Protein AF-A0A9E2DQB7-F1 (afdb_monomer)

Nearest PDB structures (foldseek):
  5zni-assembly1_A  TM=4.804E-01  e=1.504E-02  Plasmodium falciparum
  4l5y-assembly1_C  TM=4.603E-01  e=1.106E-01  Schistosoma mansoni
  6e9q-assembly4_G  TM=3.956E-01  e=3.409E+00  Bos taurus
  4v6i-assembly1_AP  TM=2.508E-01  e=7.666E+00  Saccharomyces cerevisiae

Secondary structure (DSSP, 8-state):
--HHHHHHHHHHHHH--S-EEEEEE--TT-EETTSS-B-SEEEE---SSTT----HHHHHHHHHHHHHHHHHTTTSTT-EEE------TTSHHHHHHHTT--EEEEEE---TT-TT-HHHHHHHHHHHHHHHHHHHHTGGGGS-GGGGGGSPBEE--EEEEEEEEEEEEETTEEEEEEEEEEEEEEEETTTTEEEEEEEEEEEE--TT-EEEEEEE-TT---EEE-STTHHHHHHTT--

pLDDT: mean 95.38, std 4.25, range [58.59, 98.88]

Sequence (239 aa):
SQNESAFLRDLYGKINPHYCFNLHDQRSIYSVADTNKPSILSFLSPAADTNKSETNSRITSMKVISSINKELNSLIKGHISRYKDDYNPNCVGDTFQSLNTPTLLFESGHFDNDYNRENTRKYMCFALITAITSITTNEYKKIDYSDYYKIPENTTYLSDIFLRNVLIKNGIKEYRTNISIMYNEVLDKSANKIILEPFIDKKGLLRNMFGHFEIDFNNNNKMFKNDDNLLNNLLKHID

Foldseek 3Di:
DPPVVVVVVVVCVVVVDLEAEAEEADEQLKFFALDQAAQQKEKELAALDQVSDCAPLSLLLLLLVLQLCVVCCVVRPRNYAYEDRHDDCPDPNNVCVNVVRNYMYMYGYDDQPPPVSPVSVVSVVSSVVSSVCCVVVVVSVVGDSVSSVVGTHMDRQEAQEKEFQAWEDEPPDTGTKIWGKHWDFDQPPVVRDTDTDIDTPDIGNSPSHDYSHYDYCPVPPDYAYPDPCRVVVVVVVSD

Structure (mmCIF, N/CA/C/O backbone):
data_AF-A0A9E2DQB7-F1
#
_entry.id   AF-A0A9E2DQB7-F1
#
loop_
_atom_site.group_PDB
_atom_site.id
_atom_site.type_symbol
_atom_site.label_atom_id
_atom_site.label_alt_id
_atom_site.label_comp_id
_atom_site.label_asym_id
_atom_site.label_entity_id
_atom_site.label_seq_id
_atom_site.pdbx_PDB_ins_code
_atom_site.Cartn_x
_atom_site.Cartn_y
_atom_site.Cartn_z
_atom_site.occupancy
_atom_site.B_iso_or_equiv
_atom_site.auth_seq_id
_atom_site.auth_comp_id
_atom_site.auth_asym_id
_atom_site.auth_atom_id
_atom_site.pdbx_PDB_model_num
ATOM 1 N N . SER A 1 1 ? -15.258 23.682 0.210 1.00 63.84 1 SER A N 1
ATOM 2 C CA . SER A 1 1 ? -15.091 22.215 0.180 1.00 63.84 1 SER A CA 1
ATOM 3 C C . SER A 1 1 ? -15.783 21.675 -1.059 1.00 63.84 1 SER A C 1
ATOM 5 O O . SER A 1 1 ? -16.673 22.346 -1.569 1.00 63.84 1 SER A O 1
ATOM 7 N N . GLN A 1 2 ? -15.369 20.512 -1.565 1.00 85.38 2 GLN A N 1
ATOM 8 C CA . GLN A 1 2 ? -16.109 19.795 -2.612 1.00 85.38 2 GLN A CA 1
ATOM 9 C C . GLN A 1 2 ? -17.477 19.337 -2.065 1.00 85.38 2 GLN A C 1
ATOM 11 O O . GLN A 1 2 ? -17.629 19.180 -0.846 1.00 85.38 2 GLN A O 1
ATOM 16 N N . ASN A 1 3 ? -18.470 19.146 -2.937 1.00 94.00 3 ASN A N 1
ATOM 17 C CA . ASN A 1 3 ? -19.838 18.785 -2.535 1.00 94.00 3 ASN A CA 1
ATOM 18 C C . ASN A 1 3 ? -19.872 17.449 -1.774 1.00 94.00 3 ASN A C 1
ATOM 20 O O . ASN A 1 3 ? -20.572 17.309 -0.772 1.00 94.00 3 ASN A O 1
ATOM 24 N N . GLU A 1 4 ? -19.041 16.502 -2.197 1.00 94.12 4 GLU A N 1
ATOM 25 C CA . GLU A 1 4 ? -18.861 15.181 -1.608 1.00 94.12 4 GLU A CA 1
ATOM 26 C C . GLU A 1 4 ? -18.351 15.279 -0.166 1.00 94.12 4 GLU A C 1
ATOM 28 O O . GLU A 1 4 ? -18.871 14.609 0.725 1.00 94.12 4 GLU A O 1
ATOM 33 N N . SER A 1 5 ? -17.386 16.168 0.104 1.00 92.81 5 SER A N 1
ATOM 34 C CA . SER A 1 5 ? -16.860 16.376 1.460 1.00 92.81 5 SER A CA 1
ATOM 35 C C . SER A 1 5 ? -17.901 17.000 2.393 1.00 92.81 5 SER A C 1
ATOM 37 O O . SER A 1 5 ? -17.958 16.649 3.571 1.00 92.81 5 SER A O 1
ATOM 39 N N . ALA A 1 6 ? -18.726 17.923 1.883 1.00 94.25 6 ALA A N 1
ATOM 40 C CA . ALA A 1 6 ? -19.802 18.533 2.664 1.00 94.25 6 ALA A CA 1
ATOM 41 C C . ALA A 1 6 ? -20.875 17.498 3.034 1.00 94.25 6 ALA A C 1
ATOM 43 O O . ALA A 1 6 ? -21.261 17.404 4.199 1.00 94.25 6 ALA A O 1
ATOM 44 N N . PHE A 1 7 ? -21.290 16.677 2.066 1.00 96.06 7 PHE A N 1
ATOM 45 C CA . PHE A 1 7 ? -22.239 15.588 2.288 1.00 96.06 7 PHE A CA 1
ATOM 46 C C . PHE A 1 7 ? -21.700 14.543 3.274 1.00 96.06 7 PHE A C 1
ATOM 48 O O . PHE A 1 7 ? -22.387 14.182 4.228 1.00 96.06 7 PHE A O 1
ATOM 55 N N . LEU A 1 8 ? -20.449 14.103 3.101 1.00 96.06 8 LEU A N 1
ATOM 56 C CA . LEU A 1 8 ? -19.813 13.147 4.006 1.00 96.06 8 LEU A CA 1
ATOM 57 C C . LEU A 1 8 ? -19.740 13.688 5.442 1.00 96.06 8 LEU A C 1
ATOM 59 O O . LEU A 1 8 ? -19.988 12.949 6.394 1.00 96.06 8 LEU A O 1
ATOM 63 N N . ARG A 1 9 ? -19.436 14.981 5.615 1.00 95.44 9 ARG A N 1
ATOM 64 C CA . ARG A 1 9 ? -19.382 15.610 6.940 1.00 95.44 9 ARG A CA 1
ATOM 65 C C . ARG A 1 9 ? -20.756 15.696 7.608 1.00 95.44 9 ARG A C 1
ATOM 67 O O . ARG A 1 9 ? -20.850 15.457 8.812 1.00 95.44 9 ARG A O 1
ATOM 74 N N . ASP A 1 10 ? -21.795 16.037 6.853 1.00 96.81 10 ASP A N 1
ATOM 75 C CA . ASP A 1 10 ? -23.176 16.043 7.345 1.00 96.81 10 ASP A CA 1
ATOM 76 C C . ASP A 1 10 ? -23.616 14.632 7.770 1.00 96.81 10 ASP A C 1
ATOM 78 O O . ASP A 1 10 ? -24.106 14.438 8.885 1.00 96.81 10 ASP A O 1
ATOM 82 N N . LEU A 1 11 ? -23.346 13.623 6.936 1.00 97.12 11 LEU A N 1
ATOM 83 C CA . LEU A 1 11 ? -23.666 12.230 7.241 1.00 97.12 11 LEU A CA 1
ATOM 84 C C . LEU A 1 11 ? -22.910 11.721 8.475 1.00 97.12 11 LEU A C 1
ATOM 86 O O . LEU A 1 11 ? -23.511 11.074 9.330 1.00 97.12 11 LEU A O 1
ATOM 90 N N . TYR A 1 12 ? -21.623 12.058 8.610 1.00 97.56 12 TYR A N 1
ATOM 91 C CA . TYR A 1 12 ? -20.833 11.759 9.807 1.00 97.56 12 TYR A CA 1
ATOM 92 C C . TYR A 1 12 ? -21.502 12.315 11.073 1.00 97.56 12 TYR A C 1
ATOM 94 O O . TYR A 1 12 ? -21.642 11.593 12.058 1.00 97.56 12 TYR A O 1
ATOM 102 N N . GLY A 1 13 ? -21.967 13.570 11.039 1.00 97.25 13 GLY A N 1
ATOM 103 C CA . GLY A 1 13 ? -22.651 14.195 12.175 1.00 97.25 13 GLY A CA 1
ATOM 104 C C . GLY A 1 13 ? -23.989 13.535 12.520 1.00 97.25 13 GLY A C 1
ATOM 105 O O . GLY A 1 13 ? -24.319 13.403 13.695 1.00 97.25 13 GLY A O 1
ATOM 106 N N . LYS A 1 14 ? -24.742 13.085 11.509 1.00 98.06 14 LYS A N 1
ATOM 107 C CA . LYS A 1 14 ? -26.038 12.407 11.688 1.00 98.06 14 LYS A CA 1
ATOM 108 C C . LYS A 1 14 ? -25.903 10.974 12.196 1.00 98.06 14 LYS A C 1
ATOM 110 O O . LYS A 1 14 ? -26.677 10.562 13.052 1.00 98.06 14 LYS A O 1
ATOM 115 N N . ILE A 1 15 ? -24.951 10.215 11.651 1.00 97.69 15 ILE A N 1
ATOM 116 C CA . ILE A 1 15 ? -24.701 8.824 12.050 1.00 97.69 15 ILE A CA 1
ATOM 117 C C . ILE A 1 15 ? -24.035 8.770 13.426 1.00 97.69 15 ILE A C 1
ATOM 119 O O . ILE A 1 15 ? -24.331 7.861 14.196 1.00 97.69 15 ILE A O 1
ATOM 123 N N . ASN A 1 16 ? -23.148 9.727 13.723 1.00 96.94 16 ASN A N 1
ATOM 124 C CA . ASN A 1 16 ? -22.300 9.731 14.914 1.00 96.94 16 ASN A CA 1
ATOM 125 C C . ASN A 1 16 ? -21.569 8.380 15.099 1.00 96.94 16 ASN A C 1
ATOM 127 O O . ASN A 1 16 ? -21.855 7.632 16.039 1.00 96.94 16 ASN A O 1
ATOM 131 N N . PRO A 1 17 ? -20.688 8.005 14.151 1.00 97.81 17 PRO A N 1
ATOM 132 C CA . PRO A 1 17 ? -20.120 6.665 14.102 1.00 97.81 17 PRO A CA 1
ATOM 133 C C . PRO A 1 17 ? -19.183 6.387 15.281 1.00 97.81 17 PRO A C 1
ATOM 135 O O . PRO A 1 17 ? -18.401 7.237 15.691 1.00 97.81 17 PRO A O 1
ATOM 138 N N . HIS A 1 18 ? -19.198 5.145 15.770 1.00 98.00 18 HIS A N 1
ATOM 139 C CA . HIS A 1 18 ? -18.239 4.678 16.779 1.00 98.00 18 HIS A CA 1
ATOM 140 C C . HIS A 1 18 ? -16.844 4.404 16.195 1.00 98.00 18 HIS A C 1
ATOM 142 O O . HIS A 1 18 ? -15.861 4.428 16.929 1.00 98.00 18 HIS A O 1
ATOM 148 N N . TYR A 1 19 ? -16.771 4.102 14.895 1.00 98.44 19 TYR A N 1
ATOM 149 C CA . TYR A 1 19 ? -15.547 3.796 14.156 1.00 98.44 19 TYR A CA 1
ATOM 150 C C . TYR A 1 19 ? -15.682 4.273 12.708 1.00 98.44 19 TYR A C 1
ATOM 152 O O . TYR A 1 19 ? -16.762 4.170 12.124 1.00 98.44 19 TYR A O 1
ATOM 160 N N . CYS A 1 20 ? -14.575 4.711 12.111 1.00 98.31 20 CYS A N 1
ATOM 161 C CA . CYS A 1 20 ? -14.487 5.069 10.696 1.00 98.31 20 CYS A CA 1
ATOM 162 C C . CYS A 1 20 ? -13.427 4.210 10.000 1.00 98.31 20 CYS A C 1
ATOM 164 O O . CYS A 1 20 ? -12.264 4.210 10.400 1.00 98.31 20 CYS A O 1
ATOM 166 N N . PHE A 1 21 ? -13.808 3.489 8.945 1.00 98.38 21 PHE A N 1
ATOM 167 C CA . PHE A 1 21 ? -12.862 2.762 8.094 1.00 98.38 21 PHE A CA 1
ATOM 168 C C . PHE A 1 21 ? -12.650 3.561 6.808 1.00 98.38 21 PHE A C 1
ATOM 170 O O . PHE A 1 21 ? -13.594 3.811 6.063 1.00 98.38 21 PHE A O 1
ATOM 177 N N . ASN A 1 22 ? -11.414 3.986 6.578 1.00 97.38 22 ASN A N 1
ATOM 178 C CA . ASN A 1 22 ? -11.003 4.800 5.446 1.00 97.38 22 ASN A CA 1
ATOM 179 C C . ASN A 1 22 ? -10.204 3.917 4.476 1.00 97.38 22 ASN A C 1
ATOM 181 O O . ASN A 1 22 ? -9.032 3.640 4.720 1.00 97.38 22 ASN A O 1
ATOM 185 N N . LEU A 1 23 ? -10.863 3.405 3.438 1.00 97.19 23 LEU A N 1
ATOM 186 C CA . LEU A 1 23 ?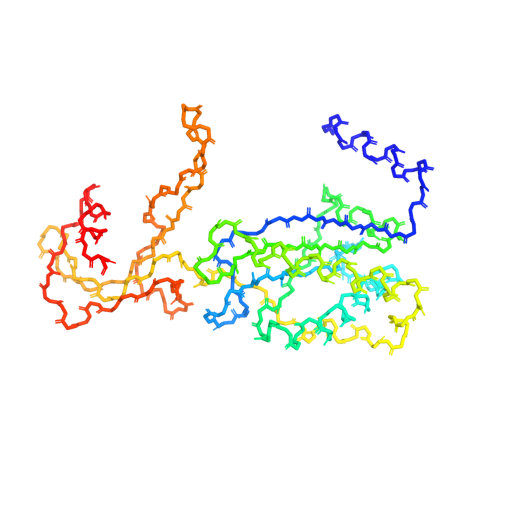 -10.312 2.377 2.548 1.00 97.19 23 LEU A CA 1
ATOM 187 C C . LEU A 1 23 ? -9.764 3.010 1.265 1.00 97.19 23 LEU A C 1
ATOM 189 O O . LEU A 1 23 ? -10.472 3.781 0.621 1.00 97.19 23 LEU A O 1
ATOM 193 N N . HIS A 1 24 ? -8.532 2.658 0.909 1.00 95.94 24 HIS A N 1
ATOM 194 C CA . HIS A 1 24 ? -7.777 3.192 -0.226 1.00 95.94 24 HIS A CA 1
ATOM 195 C C . HIS A 1 24 ? -6.998 2.083 -0.939 1.00 95.94 24 HIS A C 1
ATOM 197 O O . HIS A 1 24 ? -6.860 0.963 -0.434 1.00 95.94 24 HIS A O 1
ATOM 203 N N . ASP A 1 25 ? -6.470 2.430 -2.109 1.00 93.44 25 ASP A N 1
ATOM 204 C CA . ASP A 1 25 ? -5.526 1.623 -2.871 1.00 93.44 25 ASP A CA 1
ATOM 205 C C . ASP A 1 25 ? -4.168 2.329 -2.938 1.00 93.44 25 ASP A C 1
ATOM 207 O O . ASP A 1 25 ? -4.085 3.543 -3.132 1.00 93.44 25 ASP A O 1
ATOM 211 N N . GLN A 1 26 ? -3.094 1.541 -2.904 1.00 93.56 26 GLN A N 1
ATOM 212 C CA . GLN A 1 26 ? -1.727 2.014 -3.088 1.00 93.56 26 GLN A CA 1
ATOM 213 C C . GLN A 1 26 ? -1.090 1.391 -4.342 1.00 93.56 26 GLN A C 1
ATOM 215 O O . GLN A 1 26 ? -1.403 0.278 -4.783 1.00 93.56 26 GLN A O 1
ATOM 220 N N . ARG A 1 27 ? -0.175 2.139 -4.963 1.00 93.81 27 ARG A N 1
ATOM 221 C CA . ARG A 1 27 ? 0.517 1.736 -6.200 1.00 93.81 27 ARG A CA 1
ATOM 222 C C . ARG A 1 27 ? 1.514 0.590 -5.964 1.00 93.81 27 ARG A C 1
ATOM 224 O O . ARG A 1 27 ? 1.958 0.362 -4.844 1.00 93.81 27 ARG A O 1
ATOM 231 N N . SER A 1 28 ? 1.943 -0.079 -7.034 1.00 94.75 28 SER A N 1
ATOM 232 C CA . SER A 1 28 ? 2.950 -1.155 -6.983 1.00 94.75 28 SER A CA 1
ATOM 233 C C . SER A 1 28 ? 4.335 -0.704 -6.496 1.00 94.75 28 SER A C 1
ATOM 235 O O . SER A 1 28 ? 5.155 -1.539 -6.136 1.00 94.75 28 SER A O 1
ATOM 237 N N . ILE A 1 29 ? 4.597 0.603 -6.405 1.00 95.50 29 ILE A N 1
ATOM 238 C CA . ILE A 1 29 ? 5.874 1.146 -5.910 1.00 95.50 29 ILE A CA 1
ATOM 239 C C . ILE A 1 29 ? 6.145 0.865 -4.429 1.00 95.50 29 ILE A C 1
ATOM 241 O O . ILE A 1 29 ? 7.286 1.006 -3.987 1.00 95.50 29 ILE A O 1
ATOM 245 N N . TYR A 1 30 ? 5.108 0.551 -3.646 1.00 96.69 30 TYR A N 1
ATOM 246 C CA . TYR A 1 30 ? 5.222 0.492 -2.194 1.00 96.69 30 TYR A CA 1
ATOM 247 C C . TYR A 1 30 ? 5.793 -0.839 -1.701 1.00 96.69 30 TYR A C 1
ATOM 249 O O . TYR A 1 30 ? 5.254 -1.913 -1.967 1.00 96.69 30 TYR A O 1
ATOM 257 N N . SER A 1 31 ? 6.854 -0.744 -0.906 1.00 96.25 31 SER A N 1
ATOM 258 C CA . SER A 1 31 ? 7.572 -1.855 -0.273 1.00 96.25 31 SER A CA 1
ATOM 259 C C . SER A 1 31 ? 7.504 -1.776 1.246 1.00 96.25 31 SER A C 1
ATOM 261 O O . SER A 1 31 ? 7.262 -0.713 1.820 1.00 96.25 31 SER A O 1
ATOM 263 N N . VAL A 1 32 ? 7.750 -2.903 1.910 1.00 96.81 32 VAL A N 1
ATOM 264 C CA . VAL A 1 32 ? 7.868 -2.957 3.370 1.00 96.81 32 VAL A CA 1
ATOM 265 C C . VAL A 1 32 ? 9.289 -2.592 3.796 1.00 96.81 32 VAL A C 1
ATOM 267 O O . VAL A 1 32 ? 10.226 -3.342 3.509 1.00 96.81 32 VAL A O 1
ATOM 270 N N . ALA A 1 33 ? 9.447 -1.475 4.514 1.00 94.88 33 ALA A N 1
ATOM 271 C CA . ALA A 1 33 ? 10.735 -0.941 4.961 1.00 94.88 33 ALA A CA 1
ATOM 272 C C . ALA A 1 33 ? 11.786 -0.963 3.832 1.00 94.88 33 ALA A C 1
ATOM 274 O O . ALA A 1 33 ? 11.477 -0.639 2.689 1.00 94.88 33 ALA A O 1
ATOM 275 N N . ASP A 1 34 ? 13.014 -1.384 4.114 1.00 92.69 34 ASP A N 1
ATOM 276 C CA . ASP A 1 34 ? 14.098 -1.426 3.128 1.00 92.69 34 ASP A CA 1
ATOM 277 C C . ASP A 1 34 ? 14.198 -2.792 2.415 1.00 92.69 34 ASP A C 1
ATOM 279 O O . ASP A 1 34 ? 15.286 -3.239 2.052 1.00 92.69 34 ASP A O 1
ATOM 283 N N . THR A 1 35 ? 13.073 -3.499 2.256 1.00 94.44 35 THR A N 1
ATOM 284 C CA . THR A 1 35 ? 13.035 -4.847 1.664 1.00 94.44 35 THR A CA 1
ATOM 285 C C . THR A 1 35 ? 12.483 -4.844 0.239 1.00 94.44 35 THR A C 1
ATOM 287 O O . THR A 1 35 ? 11.838 -3.893 -0.196 1.00 94.44 35 THR A O 1
ATOM 290 N N . ASN A 1 36 ? 12.685 -5.951 -0.478 1.00 93.94 36 ASN A N 1
ATOM 291 C CA . ASN A 1 36 ? 12.078 -6.194 -1.787 1.00 93.94 36 ASN A CA 1
ATOM 292 C C . ASN A 1 36 ? 10.633 -6.717 -1.701 1.00 93.94 36 ASN A C 1
ATOM 294 O O . ASN A 1 36 ? 10.079 -7.129 -2.714 1.00 93.94 36 ASN A O 1
ATOM 298 N N . LYS A 1 37 ? 10.031 -6.762 -0.507 1.00 95.81 37 LYS A N 1
ATOM 299 C CA . LYS A 1 37 ? 8.673 -7.275 -0.342 1.00 95.81 37 LYS A CA 1
ATOM 300 C C . LYS A 1 37 ? 7.659 -6.183 -0.653 1.00 95.81 37 LYS A C 1
ATOM 302 O O . LYS A 1 37 ? 7.749 -5.115 -0.033 1.00 95.81 37 LYS A O 1
ATOM 307 N N . PRO A 1 38 ? 6.663 -6.434 -1.522 1.00 96.31 38 PRO A N 1
ATOM 308 C CA . PRO A 1 38 ? 5.561 -5.506 -1.676 1.00 96.31 38 PRO A CA 1
ATOM 309 C C . PRO A 1 38 ? 4.824 -5.327 -0.364 1.00 96.31 38 PRO A C 1
ATOM 311 O O . PRO A 1 38 ? 4.582 -6.283 0.380 1.00 96.31 38 PRO A O 1
ATOM 314 N N . SER A 1 39 ? 4.414 -4.091 -0.124 1.00 96.44 39 SER A N 1
ATOM 315 C CA . SER A 1 39 ? 3.374 -3.822 0.846 1.00 96.44 39 SER A CA 1
ATOM 316 C C . SER A 1 39 ? 2.033 -4.260 0.251 1.00 96.44 39 SER A C 1
ATOM 318 O O . SER A 1 39 ? 1.440 -3.546 -0.556 1.00 96.44 39 SER A O 1
ATOM 320 N N . ILE A 1 40 ? 1.568 -5.460 0.608 1.00 97.19 40 ILE A N 1
ATOM 321 C CA . ILE A 1 40 ? 0.263 -5.971 0.157 1.00 97.19 40 ILE A CA 1
ATOM 322 C C . ILE A 1 40 ? -0.849 -5.209 0.876 1.00 97.19 40 ILE A C 1
ATOM 324 O O . ILE A 1 40 ? -1.831 -4.816 0.252 1.00 97.19 40 ILE A O 1
ATOM 328 N N . LEU A 1 41 ? -0.687 -4.980 2.181 1.00 97.88 41 LEU A N 1
ATOM 329 C CA . LEU A 1 41 ? -1.582 -4.146 2.974 1.00 97.88 41 LEU A CA 1
ATOM 330 C C . LEU A 1 41 ? -0.761 -3.151 3.786 1.00 97.88 41 LEU A C 1
ATOM 332 O O . LEU A 1 41 ? 0.140 -3.551 4.528 1.00 97.88 41 LEU A O 1
ATOM 336 N N . SER A 1 42 ? -1.124 -1.873 3.716 1.00 97.75 42 SER A N 1
ATOM 337 C CA . SER A 1 42 ? -0.666 -0.897 4.703 1.00 97.75 42 SER A CA 1
ATOM 338 C C . SER A 1 42 ? -1.812 -0.409 5.569 1.00 97.75 42 SER A C 1
ATOM 340 O O . SER A 1 42 ? -2.956 -0.308 5.125 1.00 97.75 42 SER A O 1
ATOM 342 N N . PHE A 1 43 ? -1.482 -0.054 6.806 1.00 98.38 43 PHE A N 1
ATOM 343 C CA . PHE A 1 43 ? -2.432 0.512 7.750 1.00 98.38 43 PHE A CA 1
ATOM 344 C C . PHE A 1 43 ? -1.938 1.840 8.311 1.00 98.38 43 PHE A C 1
ATOM 346 O O . PHE A 1 43 ? -0.738 2.106 8.383 1.00 98.38 43 PHE A O 1
ATOM 353 N N . LEU A 1 44 ? -2.872 2.665 8.766 1.00 98.12 44 LEU A N 1
ATOM 354 C CA . LEU A 1 44 ? -2.558 3.867 9.525 1.00 98.12 44 LEU A CA 1
ATOM 355 C C . LEU A 1 44 ? -3.668 4.138 10.537 1.00 98.12 44 LEU A C 1
ATOM 357 O O . LEU A 1 44 ? -4.849 4.152 10.200 1.00 98.12 44 LEU A O 1
ATOM 361 N N . SER A 1 45 ? -3.274 4.375 11.784 1.00 98.31 45 SER A N 1
ATOM 362 C CA . SER A 1 45 ? -4.061 5.169 12.719 1.00 98.31 45 SER A CA 1
ATOM 363 C C . SER A 1 45 ? -3.698 6.637 12.470 1.00 98.31 45 SER A C 1
ATOM 365 O O . SER A 1 45 ? -2.570 7.027 12.807 1.00 98.31 45 SER A O 1
ATOM 367 N N . PRO A 1 46 ? -4.595 7.426 11.841 1.00 97.75 46 PRO A N 1
ATOM 368 C CA . PRO A 1 46 ? -4.293 8.790 11.418 1.00 97.75 46 PRO A CA 1
ATOM 369 C C . PRO A 1 46 ? -3.862 9.675 12.594 1.00 97.75 46 PRO A C 1
ATOM 371 O O . PRO A 1 46 ? -4.052 9.325 13.766 1.00 97.75 46 PRO A O 1
ATOM 374 N N . ALA A 1 47 ? -3.227 10.806 12.310 1.00 97.12 47 ALA A N 1
ATOM 375 C CA . ALA A 1 47 ? -2.838 11.728 13.368 1.00 97.12 47 ALA A CA 1
ATOM 376 C C . ALA A 1 47 ? -4.064 12.534 13.824 1.00 97.12 47 ALA A C 1
ATOM 378 O O . ALA A 1 47 ? -4.888 12.956 13.019 1.00 97.12 47 ALA A O 1
ATOM 379 N N . ALA A 1 48 ? -4.200 12.747 15.134 1.00 96.25 48 ALA A N 1
ATOM 380 C CA . ALA A 1 48 ? -5.292 13.557 15.678 1.00 96.25 48 ALA A CA 1
ATOM 381 C C . ALA A 1 48 ? -4.971 15.064 15.661 1.00 96.25 48 ALA A C 1
ATOM 383 O O . ALA A 1 48 ? -5.881 15.887 15.695 1.00 96.25 48 ALA A O 1
ATOM 384 N N . ASP A 1 49 ? -3.686 15.419 15.635 1.00 96.69 49 ASP A N 1
ATOM 385 C CA . ASP A 1 49 ? -3.179 16.788 15.641 1.00 96.69 49 ASP A CA 1
ATOM 386 C C . ASP A 1 49 ? -1.726 16.833 15.132 1.00 96.69 49 ASP A C 1
ATOM 388 O O . ASP A 1 49 ? -1.104 15.803 14.858 1.00 96.69 49 ASP A O 1
ATOM 392 N N . THR A 1 50 ? -1.160 18.039 15.043 1.00 95.69 50 THR A N 1
ATOM 393 C CA . THR A 1 50 ? 0.228 18.276 14.611 1.00 95.69 50 THR A CA 1
ATOM 394 C C . THR A 1 50 ? 1.277 17.641 15.523 1.00 95.69 50 THR A C 1
ATOM 396 O O . THR A 1 50 ? 2.386 17.375 15.067 1.00 95.69 50 THR A O 1
ATOM 399 N N . ASN A 1 51 ? 0.946 17.397 16.795 1.00 96.44 51 ASN A N 1
ATOM 400 C CA . ASN A 1 51 ? 1.837 16.753 17.760 1.00 96.44 51 ASN A CA 1
ATOM 401 C C . ASN A 1 51 ? 1.749 15.224 17.687 1.00 96.44 51 ASN A C 1
ATOM 403 O O . ASN A 1 51 ? 2.474 14.541 18.409 1.00 96.44 51 ASN A O 1
ATOM 407 N N . LYS A 1 52 ? 0.872 14.687 16.826 1.00 95.38 52 LYS A N 1
ATOM 408 C CA . LYS A 1 52 ? 0.587 13.258 16.705 1.00 95.38 52 LYS A CA 1
ATOM 409 C C . LYS A 1 52 ? 0.171 12.682 18.066 1.00 95.38 52 LYS A C 1
ATOM 411 O O . LYS A 1 52 ? 0.602 11.595 18.444 1.00 95.38 52 LYS A O 1
ATOM 416 N N . SER A 1 53 ? -0.671 13.400 18.813 1.00 96.88 53 SER A N 1
ATOM 417 C CA . SER A 1 53 ? -1.101 12.963 20.147 1.00 96.88 53 SER A CA 1
ATOM 418 C C . SER A 1 53 ? -1.766 11.582 20.112 1.00 96.88 53 SER A C 1
ATOM 420 O O . SER A 1 53 ? -2.609 11.292 19.259 1.00 96.88 53 SER A O 1
ATOM 422 N N . GLU A 1 54 ? -1.418 10.725 21.070 1.00 97.00 54 GLU A N 1
ATOM 423 C CA . GLU A 1 54 ? -2.023 9.401 21.269 1.00 97.00 54 GLU A CA 1
ATOM 424 C C . GLU A 1 54 ? -3.358 9.523 22.019 1.00 97.00 54 GLU A C 1
ATOM 426 O O . GLU A 1 54 ? -3.508 9.102 23.163 1.00 97.00 54 GLU A O 1
ATOM 431 N N . THR A 1 55 ? -4.347 10.151 21.383 1.00 97.88 55 THR A N 1
ATOM 432 C CA . THR A 1 55 ? -5.700 10.262 21.944 1.00 97.88 55 THR A CA 1
ATOM 433 C C . THR A 1 55 ? -6.340 8.882 22.127 1.00 97.88 55 THR A C 1
ATOM 435 O O . THR A 1 55 ? -5.959 7.907 21.478 1.00 97.88 55 THR A O 1
ATOM 438 N N . ASN A 1 56 ? -7.376 8.784 22.965 1.00 97.88 56 ASN A N 1
ATOM 439 C CA . ASN A 1 56 ? -8.099 7.521 23.183 1.00 97.88 56 ASN A CA 1
ATOM 440 C C . ASN A 1 56 ? -8.607 6.896 21.877 1.00 97.88 56 ASN A C 1
ATOM 442 O O . ASN A 1 56 ? -8.540 5.678 21.692 1.00 97.88 56 ASN A O 1
ATOM 446 N N . SER A 1 57 ? -9.099 7.729 20.960 1.00 97.94 57 SER A N 1
ATOM 447 C CA . SER A 1 57 ? -9.533 7.279 19.641 1.00 97.94 57 SER A CA 1
ATOM 448 C C . SER A 1 57 ? -8.370 6.741 18.810 1.00 97.94 57 SER A C 1
ATOM 450 O O . SER A 1 57 ? -8.529 5.723 18.138 1.00 97.94 57 SER A O 1
ATOM 452 N N . ARG A 1 58 ? -7.194 7.376 18.874 1.00 98.19 58 ARG A N 1
ATOM 453 C CA . ARG A 1 58 ? -6.005 6.961 18.122 1.00 98.19 58 ARG A CA 1
ATOM 454 C C . ARG A 1 58 ? -5.449 5.648 18.667 1.00 98.19 58 ARG A C 1
ATOM 456 O O . ARG A 1 58 ? -5.271 4.697 17.914 1.00 98.19 58 ARG A O 1
ATOM 463 N N . ILE A 1 59 ? -5.308 5.544 19.989 1.00 98.69 59 ILE A N 1
ATOM 464 C CA . ILE A 1 59 ? -4.919 4.308 20.686 1.00 98.69 59 ILE A CA 1
ATOM 465 C C . ILE A 1 59 ? -5.881 3.163 20.347 1.00 98.69 59 ILE A C 1
ATOM 467 O O . ILE A 1 59 ? -5.452 2.032 20.124 1.00 98.69 59 ILE A O 1
ATOM 471 N N . THR A 1 60 ? -7.184 3.441 20.274 1.00 98.75 60 THR A N 1
ATOM 472 C CA . THR A 1 60 ? -8.183 2.437 19.886 1.00 98.75 60 THR A CA 1
ATOM 473 C C . THR A 1 60 ? -7.927 1.917 18.469 1.00 98.75 60 THR A C 1
ATOM 475 O O . THR A 1 60 ? -7.848 0.703 18.277 1.00 98.75 60 THR A O 1
ATOM 478 N N . SER A 1 61 ? -7.722 2.807 17.495 1.00 98.69 61 SER A N 1
ATOM 479 C CA . SER A 1 61 ? -7.366 2.423 16.124 1.00 98.69 61 SER A CA 1
ATOM 480 C C . SER A 1 61 ? -6.055 1.638 16.057 1.00 98.69 61 SER A C 1
ATOM 482 O O . SER A 1 61 ? -6.006 0.602 15.397 1.00 98.69 61 SER A O 1
ATOM 484 N N . MET A 1 62 ? -5.015 2.076 16.776 1.00 98.81 62 MET A N 1
ATOM 485 C CA . MET A 1 62 ? -3.723 1.382 16.859 1.00 98.81 62 MET A CA 1
ATOM 486 C C . MET A 1 62 ? -3.889 -0.057 17.349 1.00 98.81 62 MET A C 1
ATOM 488 O O . MET A 1 62 ? -3.373 -0.980 16.729 1.00 98.81 62 MET A O 1
ATOM 492 N N . LYS A 1 63 ? -4.670 -0.275 18.413 1.00 98.88 63 LYS A N 1
ATOM 493 C CA . LYS A 1 63 ? -4.937 -1.617 18.950 1.00 98.88 63 LYS A CA 1
ATOM 494 C C . LYS A 1 63 ? -5.678 -2.518 17.965 1.00 98.88 63 LYS A C 1
ATOM 496 O O . LYS A 1 63 ? -5.337 -3.693 17.837 1.00 98.88 63 LYS A O 1
ATOM 501 N N . VAL A 1 64 ? -6.677 -1.984 17.261 1.00 98.88 64 VAL A N 1
ATOM 502 C CA . VAL A 1 64 ? -7.404 -2.748 16.236 1.00 98.88 64 VAL A CA 1
ATOM 503 C C . VAL A 1 64 ? -6.471 -3.090 15.067 1.00 98.88 64 VAL A C 1
ATOM 505 O O . VAL A 1 64 ? -6.437 -4.245 14.651 1.00 98.88 64 VAL A O 1
ATOM 508 N N . ILE A 1 65 ? -5.643 -2.152 14.597 1.00 98.81 65 ILE A N 1
ATOM 509 C CA . ILE A 1 65 ? -4.632 -2.411 13.556 1.00 98.81 65 ILE A CA 1
ATOM 510 C C . ILE A 1 65 ? -3.631 -3.481 14.008 1.00 98.81 65 ILE A C 1
ATOM 512 O O . ILE A 1 65 ? -3.340 -4.408 13.254 1.00 98.81 65 ILE A O 1
ATOM 516 N N . SER A 1 66 ? -3.149 -3.418 15.248 1.00 98.62 66 SER A N 1
ATOM 517 C CA . SER A 1 66 ? -2.269 -4.443 15.814 1.00 98.62 66 SER A CA 1
ATOM 518 C C . SER A 1 66 ? -2.935 -5.821 15.856 1.00 98.62 66 SER A C 1
ATOM 520 O O . SER A 1 66 ? -2.284 -6.823 15.563 1.00 98.62 66 SER A O 1
ATOM 522 N N . SER A 1 67 ? -4.241 -5.884 16.143 1.00 98.31 67 SER A N 1
ATOM 523 C CA . SER A 1 67 ? -5.022 -7.124 16.047 1.00 98.31 67 SER A CA 1
ATOM 524 C C . SER A 1 67 ? -5.058 -7.666 14.616 1.00 98.31 67 SER A C 1
ATOM 526 O O . SER A 1 67 ? -4.874 -8.864 14.423 1.00 98.31 67 SER A O 1
ATOM 528 N N . ILE A 1 68 ? -5.260 -6.802 13.614 1.00 98.56 68 ILE A N 1
ATOM 529 C CA . ILE A 1 68 ? -5.234 -7.191 12.195 1.00 98.56 68 ILE A CA 1
ATOM 530 C C . ILE A 1 68 ? -3.854 -7.735 11.824 1.00 98.56 68 ILE A C 1
ATOM 532 O O . ILE A 1 68 ? -3.754 -8.826 11.265 1.00 98.56 68 ILE A O 1
ATOM 536 N N . ASN A 1 69 ? -2.791 -7.006 12.169 1.00 98.19 69 ASN A N 1
ATOM 537 C CA . ASN A 1 69 ? -1.421 -7.405 11.867 1.00 98.19 69 ASN A CA 1
ATOM 538 C C . ASN A 1 69 ? -1.069 -8.754 12.507 1.00 98.19 69 ASN A C 1
ATOM 540 O O . ASN A 1 69 ? -0.505 -9.615 11.839 1.00 98.19 69 ASN A O 1
ATOM 544 N N . LYS A 1 70 ? -1.440 -8.974 13.774 1.00 96.69 70 LYS A N 1
ATOM 545 C CA . LYS A 1 70 ? -1.195 -10.242 14.474 1.00 96.69 70 LYS A CA 1
ATOM 546 C C . LYS A 1 70 ? -1.778 -11.441 13.718 1.00 96.69 70 LYS A C 1
ATOM 548 O O . LYS A 1 70 ? -1.075 -12.431 13.536 1.00 96.69 70 LYS A O 1
ATOM 553 N N . GLU A 1 71 ? -3.025 -11.338 13.265 1.00 96.62 71 GLU A N 1
ATOM 554 C CA . GLU A 1 71 ? -3.701 -12.421 12.544 1.00 96.62 71 GLU A CA 1
ATOM 555 C C . GLU A 1 71 ? -3.154 -12.583 11.117 1.00 96.62 71 GLU A C 1
ATOM 557 O O . GLU A 1 71 ? -2.738 -13.673 10.716 1.00 96.62 71 GLU A O 1
ATOM 562 N N . LEU A 1 72 ? -3.088 -11.495 10.340 1.00 97.25 72 LEU A N 1
ATOM 563 C CA . LEU A 1 72 ? -2.743 -11.562 8.916 1.00 97.25 72 LEU A CA 1
ATOM 564 C C . LEU A 1 72 ? -1.253 -11.788 8.654 1.00 97.25 72 LEU A C 1
ATOM 566 O O . LEU A 1 72 ? -0.905 -12.316 7.598 1.00 97.25 72 LEU A O 1
ATOM 570 N N . ASN A 1 73 ? -0.358 -11.461 9.588 1.00 93.31 73 ASN A N 1
ATOM 571 C CA . ASN A 1 73 ? 1.073 -11.714 9.408 1.00 93.31 73 ASN A CA 1
ATOM 572 C C . ASN A 1 73 ? 1.399 -13.223 9.342 1.00 93.31 73 ASN A C 1
ATOM 574 O O . ASN A 1 73 ? 2.467 -13.594 8.860 1.00 93.31 73 ASN A O 1
ATOM 578 N N . SER A 1 74 ? 0.481 -14.102 9.767 1.00 93.62 74 SER A N 1
ATOM 579 C CA . SER A 1 74 ? 0.577 -15.550 9.525 1.00 93.62 74 SER A CA 1
ATOM 580 C C . SER A 1 74 ? 0.280 -15.945 8.068 1.00 93.62 74 SER A C 1
ATOM 582 O O . SER A 1 74 ? 0.779 -16.966 7.599 1.00 93.62 74 SER A O 1
ATOM 584 N N . LEU A 1 75 ? -0.488 -15.123 7.344 1.00 96.00 75 LEU A N 1
ATOM 585 C CA . LEU A 1 75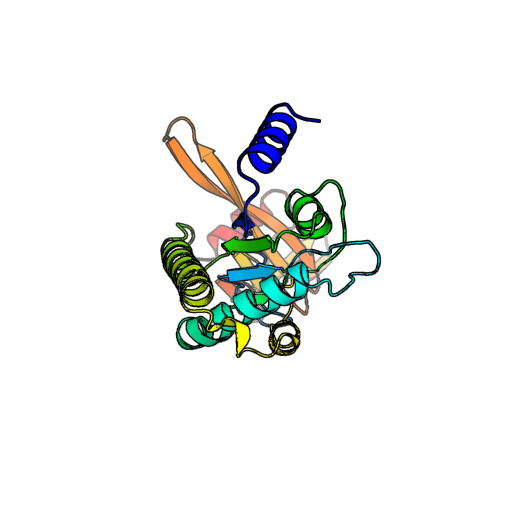 ? -0.941 -15.369 5.973 1.00 96.00 75 LEU A CA 1
ATOM 586 C C . LEU A 1 75 ? -0.068 -14.667 4.924 1.00 96.00 75 LEU A C 1
ATOM 588 O O . LEU A 1 75 ? 0.155 -15.220 3.852 1.00 96.00 75 LEU A O 1
ATOM 592 N N . ILE A 1 76 ? 0.412 -13.456 5.227 1.00 96.00 76 ILE A N 1
ATOM 593 C CA . ILE A 1 76 ? 1.210 -12.599 4.330 1.00 96.00 76 ILE A CA 1
ATOM 594 C C . ILE A 1 76 ? 2.447 -12.047 5.050 1.00 96.00 76 ILE A C 1
ATOM 596 O O . ILE A 1 76 ? 2.666 -10.840 5.171 1.00 96.00 76 ILE A O 1
ATOM 600 N N . LYS A 1 77 ? 3.268 -12.961 5.577 1.00 95.94 77 LYS A N 1
ATOM 601 C CA . LYS A 1 77 ? 4.395 -12.638 6.460 1.00 95.94 77 LYS A CA 1
ATOM 602 C C . LYS A 1 77 ? 5.377 -11.630 5.853 1.00 95.94 77 LYS A C 1
ATOM 604 O O . LYS A 1 77 ? 6.127 -11.930 4.919 1.00 95.94 77 LYS A O 1
ATOM 609 N N . GLY A 1 78 ? 5.474 -10.466 6.492 1.00 96.00 78 GLY A N 1
ATOM 610 C CA . GLY A 1 78 ? 6.381 -9.391 6.083 1.00 96.00 78 GLY A CA 1
ATOM 611 C C . GLY A 1 78 ? 5.906 -8.574 4.880 1.00 96.00 78 GLY A C 1
ATOM 612 O O . GLY A 1 78 ? 6.731 -7.895 4.284 1.00 96.00 78 GLY A O 1
ATOM 613 N N . HIS A 1 79 ? 4.618 -8.642 4.537 1.00 97.50 79 HIS A N 1
ATOM 614 C CA . HIS A 1 79 ? 3.981 -7.812 3.506 1.00 97.50 79 HIS A CA 1
ATOM 615 C C . HIS A 1 79 ? 2.948 -6.829 4.081 1.00 97.50 79 HIS A C 1
ATOM 617 O O . HIS A 1 79 ? 2.135 -6.266 3.347 1.00 97.50 79 HIS A O 1
ATOM 623 N N . ILE A 1 80 ? 2.956 -6.656 5.404 1.00 98.12 80 ILE A N 1
ATOM 624 C CA . ILE A 1 80 ? 2.148 -5.665 6.109 1.00 98.12 80 ILE A CA 1
ATOM 625 C C . ILE A 1 80 ? 3.055 -4.513 6.518 1.00 98.12 80 ILE A C 1
ATOM 627 O O . ILE A 1 80 ? 4.128 -4.747 7.079 1.00 98.12 80 ILE A O 1
ATOM 631 N N . SER A 1 81 ? 2.607 -3.285 6.274 1.00 97.94 81 SER A N 1
ATOM 632 C CA . SER A 1 81 ? 3.321 -2.075 6.683 1.00 97.94 81 SER A CA 1
ATOM 633 C C . SER A 1 81 ? 2.412 -1.005 7.285 1.00 97.94 81 SER A C 1
ATOM 635 O O . SER A 1 81 ? 1.189 -1.130 7.333 1.00 97.94 81 SER A O 1
ATOM 637 N N . ARG A 1 82 ? 3.035 0.070 7.760 1.00 96.75 82 ARG A N 1
ATOM 638 C CA . ARG A 1 82 ? 2.402 1.270 8.292 1.00 96.75 82 ARG A CA 1
ATOM 639 C C . ARG A 1 82 ? 2.696 2.469 7.391 1.00 96.75 82 ARG A C 1
ATOM 641 O O . ARG A 1 82 ? 3.825 2.613 6.932 1.00 96.75 82 ARG A O 1
ATOM 648 N N . TYR A 1 83 ? 1.716 3.338 7.161 1.00 93.50 83 TYR A N 1
ATOM 649 C CA . TYR A 1 83 ? 1.966 4.626 6.501 1.00 93.50 83 TYR A CA 1
ATOM 650 C C . TYR A 1 83 ? 2.535 5.664 7.470 1.00 93.50 83 TYR A C 1
ATOM 652 O O . TYR A 1 83 ? 2.283 5.622 8.677 1.00 93.50 83 TYR A O 1
ATOM 660 N N . LYS A 1 84 ? 3.255 6.645 6.924 1.00 90.19 84 LYS A N 1
ATOM 661 C CA . LYS A 1 84 ? 3.641 7.842 7.677 1.00 90.19 84 LYS A CA 1
ATOM 662 C C . LYS A 1 84 ? 2.398 8.587 8.158 1.00 90.19 84 LYS A C 1
ATOM 664 O O . LYS A 1 84 ? 1.438 8.761 7.415 1.00 90.19 84 LYS A O 1
ATOM 669 N N . ASP A 1 85 ? 2.439 9.031 9.405 1.00 88.19 85 ASP A N 1
ATOM 670 C CA . ASP A 1 85 ? 1.326 9.651 10.123 1.00 88.19 85 ASP A CA 1
ATOM 671 C C . ASP A 1 85 ? 1.431 11.182 10.143 1.00 88.19 85 ASP A C 1
ATOM 673 O O . ASP A 1 85 ? 1.223 11.824 11.173 1.00 88.19 85 ASP A O 1
ATOM 677 N N . ASP A 1 86 ? 1.820 11.776 9.017 1.00 91.56 86 ASP A N 1
ATOM 678 C CA . ASP A 1 86 ? 1.900 13.229 8.898 1.00 91.56 86 ASP A CA 1
ATOM 679 C C . ASP A 1 86 ? 0.499 13.837 8.921 1.00 91.56 86 ASP A C 1
ATOM 681 O O . ASP A 1 86 ? -0.368 13.461 8.137 1.00 91.56 86 ASP A O 1
ATOM 685 N N . TYR A 1 87 ? 0.288 14.780 9.841 1.00 93.38 87 TYR A N 1
ATOM 686 C CA . TYR A 1 87 ? -1.021 15.377 10.066 1.00 93.38 87 TYR A CA 1
ATOM 687 C C . TYR A 1 87 ? -1.380 16.380 8.970 1.00 93.38 87 TYR A C 1
ATOM 689 O O . TYR A 1 87 ? -0.668 17.361 8.740 1.00 93.38 87 TYR A O 1
ATOM 697 N N . ASN A 1 88 ? -2.544 16.183 8.366 1.00 92.94 88 ASN A N 1
ATOM 698 C CA . ASN A 1 88 ? -3.195 17.129 7.484 1.00 92.94 88 ASN A CA 1
ATOM 699 C C . ASN A 1 88 ? -4.686 17.235 7.852 1.00 92.94 88 ASN A C 1
ATOM 701 O O . ASN A 1 88 ? -5.467 16.346 7.511 1.00 92.94 88 ASN A O 1
ATOM 705 N N . PRO A 1 89 ? -5.139 18.356 8.447 1.00 89.19 89 PRO A N 1
ATOM 706 C CA . PRO A 1 89 ? -6.535 18.518 8.860 1.00 89.19 89 PRO A CA 1
ATOM 707 C C . PRO A 1 89 ? -7.536 18.473 7.695 1.00 89.19 89 PRO A C 1
ATOM 709 O O . PRO A 1 89 ? -8.734 18.352 7.940 1.00 89.19 89 PRO A O 1
ATOM 712 N N . ASN A 1 90 ? -7.069 18.579 6.445 1.00 91.25 90 ASN A N 1
ATOM 713 C CA . ASN A 1 90 ? -7.904 18.473 5.248 1.00 91.25 90 ASN A CA 1
ATOM 714 C C . ASN A 1 90 ? -8.128 17.020 4.790 1.00 91.25 90 ASN A C 1
ATOM 716 O O . ASN A 1 90 ? -8.954 16.784 3.909 1.00 91.25 90 ASN A O 1
ATOM 720 N N . CYS A 1 91 ? -7.400 16.051 5.351 1.00 92.88 91 CYS A N 1
ATOM 721 C CA . CYS A 1 91 ? -7.590 14.632 5.075 1.00 92.88 91 CYS A CA 1
ATOM 722 C C . CYS A 1 91 ? -8.711 14.067 5.952 1.00 92.88 91 CYS A C 1
ATOM 724 O O . CYS A 1 91 ? -8.674 14.201 7.172 1.00 92.88 91 CYS A O 1
ATOM 726 N N . VAL A 1 92 ? -9.663 13.348 5.345 1.00 94.06 92 VAL A N 1
ATOM 727 C CA . VAL A 1 92 ? -10.818 12.743 6.045 1.00 94.06 92 VAL A CA 1
ATOM 728 C C . VAL A 1 92 ? -10.390 11.902 7.252 1.00 94.06 92 VAL A C 1
ATOM 730 O O . VAL A 1 92 ? -11.014 11.990 8.309 1.00 94.06 92 VAL A O 1
ATOM 733 N N . GLY A 1 93 ? -9.311 11.124 7.105 1.00 96.06 93 GLY A N 1
ATOM 734 C CA . GLY A 1 93 ? -8.765 10.283 8.169 1.00 96.06 93 GLY A CA 1
ATOM 735 C C . GLY A 1 93 ? -8.397 11.080 9.422 1.00 96.06 93 GLY A C 1
ATOM 736 O O . GLY A 1 93 ? -8.925 10.813 10.499 1.00 96.06 93 GLY A O 1
ATOM 737 N N . ASP A 1 94 ? -7.545 12.091 9.263 1.00 96.69 94 ASP A N 1
ATOM 738 C CA . ASP A 1 94 ? -7.099 12.961 10.356 1.00 96.69 94 ASP A CA 1
ATOM 739 C C . ASP A 1 94 ? -8.250 13.808 10.912 1.00 96.69 94 ASP A C 1
ATOM 741 O O . ASP A 1 94 ? -8.386 13.964 12.127 1.00 96.69 94 ASP A O 1
ATOM 745 N N . THR A 1 95 ? -9.141 14.314 10.048 1.00 96.00 95 THR A N 1
ATOM 746 C CA . THR A 1 95 ? -10.330 15.050 10.492 1.00 96.00 95 THR A CA 1
ATOM 747 C C . THR A 1 95 ? -11.191 14.189 11.417 1.00 96.00 95 THR A C 1
ATOM 749 O O . THR A 1 95 ? -11.549 14.641 12.498 1.00 96.00 95 THR A O 1
ATOM 752 N N . PHE A 1 96 ? -11.532 12.954 11.049 1.00 97.38 96 PHE A N 1
ATOM 753 C CA . PHE A 1 96 ? -12.384 12.106 11.894 1.00 97.38 96 PHE A CA 1
ATOM 754 C C . PHE A 1 96 ? -11.666 11.620 13.151 1.00 97.38 96 PHE A C 1
ATOM 756 O O . PHE A 1 96 ? -12.272 11.569 14.223 1.00 97.38 96 PHE A O 1
ATOM 763 N N . GLN A 1 97 ? -10.361 11.375 13.052 1.00 97.75 97 GLN A N 1
ATOM 764 C CA . GLN A 1 97 ? -9.533 11.049 14.201 1.00 97.75 97 GLN A CA 1
ATOM 765 C C . GLN A 1 97 ? -9.462 12.206 15.216 1.00 97.75 97 GLN A C 1
ATOM 767 O O . GLN A 1 97 ? -9.605 11.975 16.418 1.00 97.75 97 GLN A O 1
ATOM 772 N N . SER A 1 98 ? -9.305 13.452 14.750 1.00 96.94 98 SER A N 1
ATOM 773 C CA . SER A 1 98 ? -9.281 14.662 15.594 1.00 96.94 98 SER A CA 1
ATOM 774 C C . SER A 1 98 ? -10.626 14.959 16.269 1.00 96.94 98 SER A C 1
ATOM 776 O O . SER A 1 98 ? -10.664 15.502 17.371 1.00 96.94 98 SER A O 1
ATOM 778 N N . LEU A 1 99 ? -11.741 14.519 15.673 1.00 96.75 99 LEU A N 1
ATOM 779 C CA . LEU A 1 99 ? -13.078 14.554 16.287 1.00 96.75 99 LEU A CA 1
ATOM 780 C C . LEU A 1 99 ? -13.296 13.438 17.316 1.00 96.75 99 LEU A C 1
ATOM 782 O O . LEU A 1 99 ? -14.419 13.225 17.769 1.00 96.75 99 LEU A O 1
ATOM 786 N N . ASN A 1 100 ? -12.226 12.734 17.683 1.00 96.94 100 ASN A N 1
ATOM 787 C CA . ASN A 1 100 ? -12.204 11.659 18.656 1.00 96.94 100 ASN A CA 1
ATOM 788 C C . ASN A 1 100 ? -13.011 10.409 18.258 1.00 96.94 100 ASN A C 1
ATOM 790 O O . ASN A 1 100 ? -13.413 9.635 19.128 1.00 96.94 100 ASN A O 1
ATOM 794 N N . THR A 1 101 ? -13.176 10.163 16.956 1.00 98.31 101 THR A N 1
ATOM 795 C CA . THR A 1 101 ? -13.704 8.894 16.444 1.00 98.31 101 THR A CA 1
ATOM 796 C C . THR A 1 101 ? -12.548 8.005 15.993 1.00 98.31 101 THR A C 1
ATOM 798 O O . THR A 1 101 ? -11.777 8.419 15.122 1.00 98.31 101 THR A O 1
ATOM 801 N N . PRO A 1 102 ? -12.395 6.787 16.553 1.00 98.62 102 PRO A N 1
ATOM 802 C CA . PRO A 1 102 ? -11.406 5.822 16.088 1.00 98.62 102 PRO A CA 1
ATOM 803 C C . PRO A 1 102 ? -11.484 5.632 14.572 1.00 98.62 102 PRO A C 1
ATOM 805 O O . PRO A 1 102 ? -12.462 5.099 14.044 1.00 98.62 102 PRO A O 1
ATOM 808 N N . THR A 1 103 ? -10.458 6.100 13.865 1.00 98.56 103 THR A N 1
ATOM 809 C CA . THR A 1 103 ? -10.375 6.018 12.412 1.00 98.56 103 THR A CA 1
ATOM 810 C C . THR A 1 103 ? -9.219 5.111 12.017 1.00 98.56 103 THR A C 1
ATOM 812 O O . THR A 1 103 ? -8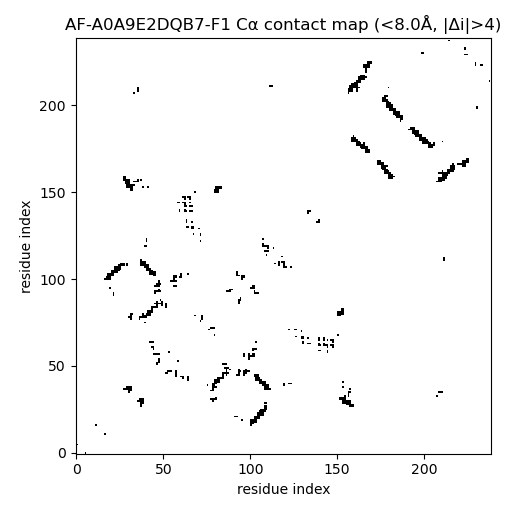.115 5.223 12.550 1.00 98.56 103 THR A O 1
ATOM 815 N N . LEU A 1 104 ? -9.482 4.164 11.125 1.00 98.44 104 LEU A N 1
ATOM 816 C CA . LEU A 1 104 ? -8.501 3.218 10.611 1.00 98.44 104 LEU A CA 1
ATOM 817 C C . LEU A 1 104 ? -8.392 3.414 9.110 1.00 98.44 104 LEU A C 1
ATOM 819 O O . LEU A 1 104 ? -9.396 3.323 8.406 1.00 98.44 104 LEU A O 1
ATOM 823 N N . LEU A 1 105 ? -7.184 3.664 8.628 1.00 98.25 105 LEU A N 1
ATOM 824 C CA . LEU A 1 105 ? -6.894 3.727 7.208 1.00 98.25 105 LEU A CA 1
ATOM 825 C C . LEU A 1 105 ? -6.316 2.388 6.744 1.00 98.25 105 LEU A C 1
ATOM 827 O O . LEU A 1 105 ? -5.448 1.819 7.409 1.00 98.25 105 LEU A O 1
ATOM 831 N N . PHE A 1 106 ? -6.835 1.900 5.621 1.00 98.44 106 PHE A N 1
ATOM 832 C CA . PHE A 1 106 ? -6.448 0.655 4.966 1.00 98.44 106 PHE A CA 1
ATOM 833 C C . PHE A 1 106 ? -6.008 0.976 3.546 1.00 98.44 106 PHE A C 1
ATOM 835 O O . PHE A 1 106 ? -6.725 1.674 2.838 1.00 98.44 106 PHE A O 1
ATOM 842 N N . GLU A 1 107 ? -4.880 0.424 3.125 1.00 97.19 107 GLU A N 1
ATOM 843 C CA . GLU A 1 107 ? -4.314 0.653 1.796 1.00 97.19 107 GLU A CA 1
ATOM 844 C C . GLU A 1 107 ? -4.049 -0.686 1.133 1.00 97.19 107 GLU A C 1
ATOM 846 O O . GLU A 1 107 ? -3.309 -1.523 1.659 1.00 97.19 107 GLU A O 1
ATOM 851 N N . SER A 1 108 ? -4.694 -0.894 -0.010 1.00 95.75 108 SER A N 1
ATOM 852 C CA . SER A 1 108 ? -4.635 -2.128 -0.781 1.00 95.75 108 SER A CA 1
ATOM 853 C C . SER A 1 108 ? -3.520 -2.029 -1.827 1.00 95.75 108 SER A C 1
ATOM 855 O O . SER A 1 108 ? -3.569 -1.242 -2.772 1.00 95.75 108 SER A O 1
ATOM 857 N N . GLY A 1 109 ? -2.433 -2.766 -1.608 1.00 95.06 109 GLY A N 1
ATOM 858 C CA . GLY A 1 109 ? -1.238 -2.697 -2.441 1.00 95.06 109 GLY A CA 1
ATOM 859 C C . GLY A 1 109 ? -1.154 -3.760 -3.518 1.00 95.06 109 GLY A C 1
ATOM 860 O O . GLY A 1 109 ? -2.154 -4.328 -3.964 1.00 95.06 109 GL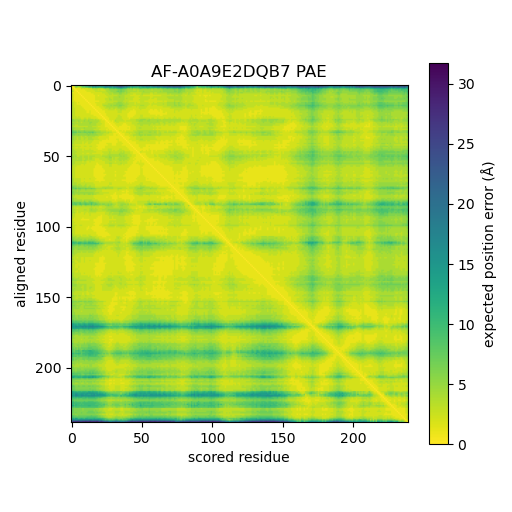Y A O 1
ATOM 861 N N . HIS A 1 110 ? 0.071 -4.003 -3.969 1.00 94.00 110 HIS A N 1
ATOM 862 C CA . HIS A 1 110 ? 0.349 -5.008 -4.985 1.00 94.00 110 HIS A CA 1
ATOM 863 C C . HIS A 1 110 ? 0.722 -6.341 -4.339 1.00 94.00 110 HIS A C 1
ATOM 865 O O . HIS A 1 110 ? 1.355 -6.378 -3.286 1.00 94.00 110 HIS A O 1
ATOM 871 N N . PHE A 1 111 ? 0.335 -7.427 -4.994 1.00 92.50 111 PHE A N 1
ATOM 872 C CA . PHE A 1 111 ? 0.791 -8.777 -4.702 1.00 92.50 111 PHE A CA 1
ATOM 873 C C . PHE A 1 111 ? 1.566 -9.264 -5.926 1.00 92.50 111 PHE A C 1
ATOM 875 O O . PHE A 1 111 ? 1.131 -8.998 -7.043 1.00 92.50 111 PHE A O 1
ATOM 882 N N . ASP A 1 112 ? 2.688 -9.956 -5.724 1.00 85.75 112 ASP A N 1
ATOM 883 C CA . ASP A 1 112 ? 3.601 -10.351 -6.804 1.00 85.75 112 ASP A CA 1
ATOM 884 C C . ASP A 1 112 ? 2.859 -10.998 -7.989 1.00 85.75 112 ASP A C 1
ATOM 886 O O . ASP A 1 112 ? 2.154 -11.999 -7.830 1.00 85.75 112 ASP A O 1
ATOM 890 N N . ASN A 1 113 ? 3.041 -10.426 -9.185 1.00 83.06 113 ASN A N 1
ATOM 891 C CA . ASN A 1 113 ? 2.420 -10.852 -10.449 1.00 83.06 113 ASN A CA 1
ATOM 892 C C . ASN A 1 113 ? 0.877 -10.816 -10.482 1.00 83.06 113 ASN A C 1
ATOM 894 O O . ASN A 1 113 ? 0.260 -11.427 -11.355 1.00 83.06 113 ASN A O 1
ATOM 898 N N . ASP A 1 114 ? 0.236 -10.075 -9.578 1.00 90.12 114 ASP A N 1
ATOM 899 C CA . ASP A 1 114 ? -1.220 -9.944 -9.491 1.00 90.12 114 ASP A CA 1
ATOM 900 C C . ASP A 1 114 ? -1.665 -8.497 -9.728 1.00 90.12 114 ASP A C 1
ATOM 902 O O . ASP A 1 114 ? -2.154 -7.784 -8.848 1.00 90.12 114 ASP A O 1
ATOM 906 N N . TYR A 1 115 ? -1.501 -8.051 -10.973 1.00 88.75 115 TYR A N 1
ATOM 907 C CA . TYR A 1 115 ? -1.945 -6.727 -11.413 1.00 88.75 115 TYR A CA 1
ATOM 908 C C . TYR A 1 115 ? -3.474 -6.566 -11.421 1.00 88.75 115 TYR A C 1
ATOM 910 O O . TYR A 1 115 ? -3.963 -5.442 -11.376 1.00 88.75 115 TYR A O 1
ATOM 918 N N . ASN A 1 116 ? -4.229 -7.671 -11.398 1.00 89.12 116 ASN A N 1
ATOM 919 C CA . ASN A 1 116 ? -5.684 -7.650 -11.215 1.00 89.12 116 ASN A CA 1
ATOM 920 C C . ASN A 1 116 ? -6.098 -7.485 -9.737 1.00 89.12 116 ASN A C 1
ATOM 922 O O . ASN A 1 116 ? -7.277 -7.275 -9.456 1.00 89.12 116 ASN A O 1
ATOM 926 N N . ARG A 1 117 ? -5.140 -7.547 -8.799 1.00 91.38 117 ARG A N 1
ATOM 927 C CA . ARG A 1 117 ? -5.311 -7.350 -7.347 1.00 91.38 117 ARG A CA 1
ATOM 928 C C . ARG A 1 117 ? -6.279 -8.332 -6.685 1.00 91.38 117 ARG A C 1
ATOM 930 O O . ARG A 1 117 ? -6.901 -8.013 -5.670 1.00 91.38 117 ARG A O 1
ATOM 937 N N . GLU A 1 118 ? -6.394 -9.546 -7.209 1.00 95.06 118 GLU 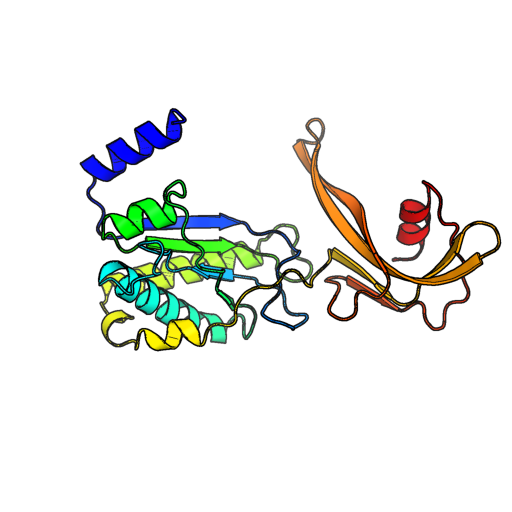A N 1
ATOM 938 C CA . GLU A 1 118 ? -7.308 -10.567 -6.686 1.00 95.06 118 GLU A CA 1
ATOM 939 C C . GLU A 1 118 ? -6.889 -11.056 -5.286 1.00 95.06 118 GLU A C 1
ATOM 941 O O . GLU A 1 118 ? -7.714 -11.181 -4.374 1.00 95.06 118 GLU A O 1
ATOM 946 N N . ASN A 1 119 ? -5.590 -11.274 -5.082 1.00 96.06 119 ASN A N 1
ATOM 947 C CA . ASN A 1 119 ? -5.005 -11.657 -3.802 1.00 96.06 119 ASN A CA 1
ATOM 948 C C . ASN A 1 119 ? -5.053 -10.499 -2.809 1.00 96.06 119 ASN A C 1
ATOM 950 O O . ASN A 1 119 ? -5.491 -10.702 -1.675 1.00 96.06 119 ASN A O 1
ATOM 954 N N . THR A 1 120 ? -4.683 -9.281 -3.219 1.00 96.00 120 THR A N 1
ATOM 955 C CA . THR A 1 120 ? -4.824 -8.099 -2.353 1.00 96.00 120 THR A CA 1
ATOM 956 C C . THR A 1 120 ? -6.273 -7.942 -1.896 1.00 96.00 120 THR A C 1
ATOM 958 O O . THR A 1 120 ? -6.517 -7.787 -0.700 1.00 96.00 120 THR A O 1
ATOM 961 N N . ARG A 1 121 ? -7.253 -8.080 -2.802 1.00 96.50 121 ARG A N 1
ATOM 962 C CA . ARG A 1 121 ? -8.682 -8.010 -2.457 1.00 96.50 121 ARG A CA 1
ATOM 963 C C . ARG A 1 121 ? -9.081 -9.073 -1.432 1.00 96.50 121 ARG A C 1
ATOM 965 O O . ARG A 1 121 ? -9.806 -8.768 -0.483 1.00 96.50 121 ARG A O 1
ATOM 972 N N . LYS A 1 122 ? -8.589 -10.308 -1.577 1.00 97.62 122 LYS A N 1
ATOM 973 C CA . LYS A 1 122 ? -8.799 -11.389 -0.598 1.00 97.62 122 LYS A CA 1
ATOM 974 C C . LYS A 1 122 ? -8.246 -11.020 0.782 1.00 97.62 122 LYS A C 1
ATOM 976 O O . LYS A 1 122 ? -8.963 -11.147 1.774 1.00 97.62 122 LYS A O 1
ATOM 981 N N . TYR A 1 123 ? -7.003 -10.549 0.866 1.00 97.94 123 TYR A N 1
ATOM 982 C CA . TYR A 1 123 ? -6.394 -10.191 2.152 1.00 97.94 123 TYR A CA 1
ATOM 983 C C . TYR A 1 123 ? -7.008 -8.932 2.766 1.00 97.94 123 TYR A C 1
ATOM 985 O O . TYR A 1 123 ? -7.167 -8.881 3.982 1.00 97.94 123 TYR A O 1
ATOM 993 N N . MET A 1 124 ? -7.436 -7.965 1.952 1.00 98.06 124 MET A N 1
ATOM 994 C CA . MET A 1 124 ? -8.214 -6.813 2.412 1.00 98.06 124 MET A CA 1
ATOM 995 C C . MET A 1 124 ? -9.536 -7.263 3.046 1.00 98.06 124 MET A C 1
ATOM 997 O O . MET A 1 124 ? -9.889 -6.812 4.133 1.00 98.06 124 MET A O 1
ATOM 1001 N N . CYS A 1 125 ? -10.241 -8.215 2.425 1.00 98.25 125 CYS A 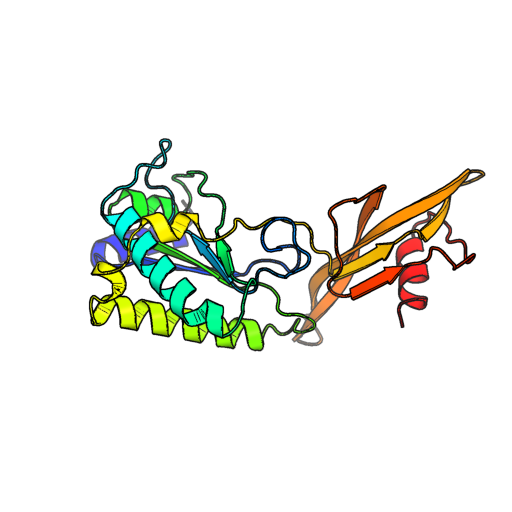N 1
ATOM 1002 C CA . CYS A 1 125 ? -11.450 -8.800 3.005 1.00 98.25 125 CYS A CA 1
ATOM 1003 C C . CYS A 1 125 ? -11.167 -9.456 4.367 1.00 98.25 125 CYS A C 1
ATOM 1005 O O . CYS A 1 125 ? -11.878 -9.191 5.337 1.00 98.25 125 CYS A O 1
ATOM 1007 N N . PHE A 1 126 ? -10.091 -10.242 4.477 1.00 98.50 126 PHE A N 1
ATOM 1008 C CA . PHE A 1 126 ? -9.678 -10.817 5.760 1.00 98.50 126 PHE A CA 1
ATOM 1009 C C . PHE A 1 126 ? -9.328 -9.740 6.791 1.00 98.50 126 PHE A C 1
ATOM 1011 O O . PHE A 1 126 ? -9.736 -9.859 7.942 1.00 98.50 126 PHE A O 1
ATOM 1018 N N . ALA A 1 127 ? -8.648 -8.662 6.395 1.00 98.56 127 ALA A N 1
ATOM 1019 C CA . ALA A 1 127 ? -8.318 -7.552 7.286 1.00 98.56 127 ALA A CA 1
ATOM 1020 C C . ALA A 1 127 ? -9.577 -6.878 7.850 1.00 98.56 127 ALA A C 1
ATOM 1022 O O . ALA A 1 127 ? -9.664 -6.647 9.055 1.00 98.56 127 ALA A O 1
ATOM 1023 N N . LEU A 1 128 ? -10.569 -6.616 6.994 1.00 98.75 128 LEU A N 1
ATOM 1024 C CA . LEU A 1 128 ? -11.849 -6.026 7.388 1.00 98.75 128 LEU A CA 1
ATOM 1025 C C . LEU A 1 128 ? -12.624 -6.937 8.346 1.00 98.75 128 LEU A C 1
ATOM 1027 O O . LEU A 1 128 ? -13.107 -6.471 9.379 1.00 98.75 128 LEU A O 1
ATOM 1031 N N . ILE A 1 129 ? -12.703 -8.238 8.047 1.00 98.62 129 ILE A N 1
ATOM 1032 C CA . ILE A 1 129 ? -13.359 -9.225 8.918 1.00 98.62 129 ILE A CA 1
ATOM 1033 C C . ILE A 1 129 ? -12.657 -9.287 10.276 1.00 98.62 129 ILE A C 1
ATOM 1035 O O . ILE A 1 129 ? -13.325 -9.242 11.311 1.00 98.62 129 ILE A O 1
ATOM 1039 N N . THR A 1 130 ? -11.324 -9.339 10.294 1.00 98.56 130 THR A N 1
ATOM 1040 C CA . THR A 1 130 ? -10.537 -9.345 11.532 1.00 98.56 130 THR A CA 1
ATOM 1041 C C . THR A 1 130 ? -10.762 -8.071 12.341 1.00 98.56 130 THR A C 1
ATOM 1043 O O . THR A 1 130 ? -10.975 -8.154 13.549 1.00 98.56 130 THR A O 1
ATOM 1046 N N . ALA A 1 131 ? -10.784 -6.900 11.699 1.00 98.69 131 ALA A N 1
ATOM 1047 C CA . ALA A 1 131 ? -11.040 -5.626 12.366 1.00 98.69 131 ALA A CA 1
ATOM 1048 C C . ALA A 1 131 ? -12.419 -5.612 13.044 1.00 98.69 131 ALA A C 1
ATOM 1050 O O . ALA A 1 131 ? -12.523 -5.347 14.242 1.00 98.69 131 ALA A O 1
ATOM 1051 N N . ILE A 1 132 ? -13.473 -5.958 12.297 1.00 98.69 132 ILE A N 1
ATOM 1052 C CA . ILE A 1 132 ? -14.857 -5.988 12.795 1.00 98.69 132 ILE A CA 1
ATOM 1053 C C . ILE A 1 132 ? -15.008 -7.021 13.915 1.00 98.69 132 ILE A C 1
ATOM 1055 O O . ILE A 1 132 ? -15.615 -6.734 14.949 1.00 98.69 132 ILE A O 1
ATOM 1059 N N . THR A 1 133 ? -14.425 -8.208 13.747 1.00 98.69 133 THR A N 1
ATOM 1060 C CA . THR A 1 133 ? -14.447 -9.267 14.765 1.00 98.69 133 THR A CA 1
ATOM 1061 C C . THR A 1 133 ? -13.756 -8.791 16.038 1.00 98.69 133 THR A C 1
ATOM 1063 O O . THR A 1 133 ? -14.326 -8.887 17.123 1.00 98.69 133 THR A O 1
ATOM 1066 N N . SER A 1 134 ? -12.568 -8.196 15.917 1.00 98.50 134 SER A N 1
ATOM 1067 C CA . SER A 1 134 ? -11.800 -7.690 17.056 1.00 98.50 134 SER A CA 1
ATOM 1068 C C . SER A 1 134 ? -12.564 -6.602 17.817 1.00 98.50 134 SER A C 1
ATOM 1070 O O . SER A 1 134 ? -12.623 -6.636 19.046 1.00 98.50 134 SER A O 1
ATOM 1072 N N . ILE A 1 135 ? -13.232 -5.689 17.099 1.00 98.62 135 ILE A N 1
ATOM 1073 C CA . ILE A 1 135 ? -14.080 -4.636 17.679 1.00 98.62 135 ILE A CA 1
ATOM 1074 C C . ILE A 1 135 ? -15.283 -5.236 18.420 1.00 98.62 135 ILE A C 1
ATOM 1076 O O . ILE A 1 135 ? -15.497 -4.933 19.593 1.00 98.62 135 ILE A O 1
ATOM 1080 N N . THR A 1 136 ? -16.061 -6.093 17.757 1.00 98.38 136 THR A N 1
ATOM 1081 C CA . THR A 1 136 ? -17.326 -6.636 18.293 1.00 98.38 136 THR A CA 1
ATOM 1082 C C . THR A 1 136 ? -17.119 -7.568 19.485 1.00 98.38 136 THR A C 1
ATOM 1084 O O . THR A 1 136 ? -17.918 -7.568 20.419 1.00 98.38 136 THR A O 1
ATOM 1087 N N . THR A 1 137 ? -16.014 -8.311 19.499 1.00 98.31 137 THR A N 1
ATOM 1088 C CA . THR A 1 137 ? -15.621 -9.188 20.614 1.00 98.31 137 THR A CA 1
ATOM 1089 C C . THR A 1 137 ? -14.821 -8.466 21.702 1.00 98.31 137 THR A C 1
ATOM 1091 O O . THR A 1 137 ? -14.572 -9.036 22.760 1.00 98.31 137 THR A O 1
ATOM 1094 N N . ASN A 1 138 ? -14.445 -7.200 21.485 1.00 98.06 138 ASN A N 1
ATOM 1095 C CA . ASN A 1 138 ? -13.550 -6.416 22.341 1.00 98.06 138 ASN A CA 1
ATOM 1096 C C . ASN A 1 138 ? -12.137 -7.009 22.528 1.00 98.06 138 ASN A C 1
ATOM 1098 O O . ASN A 1 138 ? -11.412 -6.579 23.429 1.00 98.06 138 ASN A O 1
ATOM 1102 N N . GLU A 1 139 ? -11.709 -7.955 21.690 1.00 97.69 139 GLU A N 1
ATOM 1103 C CA . GLU A 1 139 ? -10.386 -8.582 21.801 1.00 97.69 139 GLU A CA 1
ATOM 1104 C C . GLU A 1 139 ? -9.243 -7.572 21.612 1.00 97.69 139 GLU A C 1
ATOM 1106 O O . GLU A 1 139 ? -8.226 -7.665 22.304 1.00 97.69 139 GLU A O 1
ATOM 1111 N N . TYR A 1 140 ? -9.439 -6.526 20.795 1.00 98.19 140 TYR A N 1
ATOM 1112 C CA . TYR A 1 140 ? -8.462 -5.438 20.645 1.00 98.19 140 TYR A CA 1
ATOM 1113 C C . TYR A 1 140 ? -8.086 -4.780 21.983 1.00 98.19 140 TYR A C 1
ATOM 1115 O O . TYR A 1 140 ? -6.982 -4.262 22.124 1.00 98.19 140 TYR A O 1
ATOM 1123 N N . LYS A 1 141 ? -8.965 -4.800 23.000 1.00 98.00 141 LYS A N 1
ATOM 1124 C CA . LYS A 1 141 ? -8.679 -4.183 24.307 1.00 98.00 141 LYS A CA 1
ATOM 1125 C C . LYS A 1 141 ? -7.515 -4.860 25.030 1.00 98.00 141 LYS A C 1
ATOM 1127 O O . LYS A 1 141 ? -6.830 -4.185 25.800 1.00 98.00 141 LYS A O 1
ATOM 1132 N N . LYS A 1 142 ? -7.283 -6.149 24.757 1.00 97.62 142 LYS A N 1
ATOM 1133 C CA . LYS A 1 142 ? -6.180 -6.950 25.313 1.00 97.62 142 LYS A CA 1
ATOM 1134 C C . LYS A 1 142 ? -4.849 -6.707 24.594 1.00 97.62 142 LYS A C 1
ATOM 1136 O O . LYS A 1 142 ? -3.816 -7.140 25.090 1.00 97.62 142 LYS A O 1
ATOM 1141 N N . ILE A 1 143 ? -4.874 -6.050 23.433 1.00 97.81 143 ILE A N 1
ATOM 1142 C CA . ILE A 1 143 ? -3.681 -5.735 22.647 1.00 97.81 143 ILE A CA 1
ATOM 1143 C C . ILE A 1 143 ? -2.989 -4.504 23.238 1.00 97.81 143 ILE A C 1
ATOM 1145 O O . ILE A 1 143 ? -3.642 -3.512 23.595 1.00 97.81 143 ILE A O 1
ATOM 1149 N N . ASP A 1 144 ? -1.662 -4.568 23.336 1.00 98.00 144 ASP A N 1
ATOM 1150 C CA . ASP A 1 144 ? -0.844 -3.400 23.635 1.00 98.00 144 ASP A CA 1
ATOM 1151 C C . ASP A 1 144 ? -0.786 -2.508 22.390 1.00 98.00 144 ASP A C 1
ATOM 1153 O O . ASP A 1 144 ? -0.464 -2.956 21.289 1.00 98.00 144 ASP A O 1
ATOM 1157 N N . TYR A 1 145 ? -1.114 -1.228 22.551 1.00 97.50 145 TYR A N 1
ATOM 1158 C CA . TYR A 1 145 ? -1.086 -0.297 21.428 1.00 97.50 145 TYR A CA 1
ATOM 1159 C C . TYR A 1 145 ? 0.342 -0.087 20.908 1.00 97.50 145 TYR A C 1
ATOM 1161 O O . TYR A 1 145 ? 0.504 0.212 19.729 1.00 97.50 145 TYR A O 1
ATOM 1169 N N . SER A 1 146 ? 1.368 -0.311 21.740 1.00 98.12 146 SER A N 1
ATOM 1170 C CA . SER A 1 146 ? 2.773 -0.202 21.336 1.00 98.12 146 SER A CA 1
ATOM 1171 C C . SER A 1 146 ? 3.154 -1.185 20.217 1.00 98.12 146 SER A C 1
ATOM 1173 O O . SER A 1 146 ? 4.072 -0.911 19.441 1.00 98.12 146 SER A O 1
ATOM 1175 N N . ASP A 1 147 ? 2.407 -2.288 20.056 1.00 98.06 147 ASP A N 1
ATOM 1176 C CA . ASP A 1 147 ? 2.583 -3.241 18.953 1.00 98.06 147 ASP A CA 1
ATOM 1177 C C . ASP A 1 147 ? 2.378 -2.596 17.576 1.00 98.06 147 ASP A C 1
ATOM 1179 O O . ASP A 1 147 ? 2.956 -3.053 16.591 1.00 98.06 147 ASP A O 1
ATOM 1183 N N . TYR A 1 148 ? 1.618 -1.501 17.505 1.00 98.44 148 TYR A N 1
ATOM 1184 C CA . TYR A 1 148 ? 1.388 -0.757 16.269 1.00 98.44 148 TYR A CA 1
ATOM 1185 C C . TYR A 1 148 ? 2.694 -0.202 15.693 1.00 98.44 148 TYR A C 1
ATOM 1187 O O . TYR A 1 148 ? 2.920 -0.259 14.486 1.00 98.44 148 TYR A O 1
ATOM 1195 N N . TYR A 1 149 ? 3.595 0.271 16.556 1.00 97.69 149 TYR A N 1
ATOM 1196 C CA . TYR A 1 149 ? 4.892 0.813 16.148 1.00 97.69 149 TYR A CA 1
ATOM 1197 C C . TYR A 1 149 ? 5.906 -0.265 15.757 1.00 97.69 149 TYR A C 1
ATOM 1199 O O . TYR A 1 149 ? 6.950 0.051 15.192 1.00 97.69 149 TYR A O 1
ATOM 1207 N N . LYS A 1 150 ? 5.607 -1.542 16.023 1.00 97.25 150 LYS A N 1
ATOM 1208 C CA . LYS A 1 150 ? 6.413 -2.676 15.548 1.00 97.25 150 LYS A CA 1
ATOM 1209 C C . LYS A 1 150 ? 6.099 -3.026 14.092 1.00 97.25 150 LYS A C 1
ATOM 1211 O O . LYS A 1 150 ? 6.845 -3.792 13.483 1.00 97.25 150 LYS A O 1
ATOM 1216 N N . ILE A 1 151 ? 5.007 -2.493 13.536 1.00 98.12 151 ILE A N 1
ATOM 1217 C CA . ILE A 1 151 ? 4.677 -2.645 12.121 1.00 98.12 151 ILE A CA 1
ATOM 1218 C C . ILE A 1 151 ? 5.657 -1.775 11.315 1.00 98.12 151 ILE A C 1
ATOM 1220 O O . ILE A 1 151 ? 5.710 -0.563 11.539 1.00 98.12 151 ILE A O 1
ATOM 1224 N N . PRO A 1 152 ? 6.433 -2.361 10.387 1.00 97.44 152 PRO A N 1
ATOM 1225 C CA . PRO A 1 152 ? 7.406 -1.616 9.592 1.00 97.44 152 PRO A CA 1
ATOM 1226 C C . PRO A 1 152 ? 6.727 -0.539 8.743 1.00 97.44 152 PRO A C 1
ATOM 1228 O O . PRO A 1 152 ? 5.644 -0.759 8.208 1.00 97.44 152 PRO A O 1
ATOM 1231 N N . GLU A 1 153 ? 7.364 0.618 8.575 1.00 96.75 153 GLU A N 1
ATOM 1232 C CA . GLU A 1 153 ? 6.847 1.655 7.677 1.00 96.75 153 GLU A CA 1
ATOM 1233 C C . GLU A 1 153 ? 6.969 1.245 6.206 1.00 96.75 153 GLU A C 1
ATOM 1235 O O . GLU A 1 153 ? 7.855 0.472 5.834 1.00 96.75 153 GLU A O 1
ATOM 1240 N N . ASN A 1 154 ? 6.082 1.761 5.356 1.00 95.12 154 ASN A N 1
ATOM 1241 C CA . ASN A 1 154 ? 6.208 1.585 3.917 1.00 95.12 154 ASN A CA 1
ATOM 1242 C C . ASN A 1 154 ? 7.261 2.528 3.313 1.00 95.12 154 ASN A C 1
ATOM 1244 O O . ASN A 1 154 ? 7.491 3.651 3.764 1.00 95.12 154 ASN A O 1
ATOM 1248 N N . THR A 1 155 ? 7.894 2.066 2.243 1.00 95.62 155 THR A N 1
ATOM 1249 C CA . THR A 1 155 ? 8.820 2.844 1.410 1.00 95.62 155 THR A CA 1
ATOM 1250 C C . THR A 1 155 ? 8.395 2.737 -0.055 1.00 95.62 155 THR A C 1
ATOM 1252 O O . THR A 1 155 ? 7.396 2.096 -0.365 1.00 95.62 155 THR A O 1
ATOM 1255 N N . THR A 1 156 ? 9.117 3.392 -0.967 1.00 95.69 156 THR A N 1
ATOM 1256 C CA . THR A 1 156 ? 8.813 3.395 -2.414 1.00 95.69 156 THR A CA 1
ATOM 1257 C C . THR A 1 156 ? 9.957 2.791 -3.230 1.00 95.69 156 THR A C 1
ATOM 1259 O O . THR A 1 156 ? 10.438 3.376 -4.204 1.00 95.69 156 THR A O 1
ATOM 1262 N N . TYR A 1 157 ? 10.467 1.652 -2.765 1.00 95.75 157 TYR A N 1
ATOM 1263 C CA . TYR A 1 157 ? 11.653 1.004 -3.322 1.00 95.75 157 TYR A CA 1
ATOM 1264 C C . TYR A 1 157 ? 11.349 -0.063 -4.371 1.00 95.75 157 TYR A C 1
ATOM 1266 O O . TYR A 1 157 ? 12.287 -0.616 -4.946 1.00 95.75 157 TYR A O 1
ATOM 1274 N N . LEU A 1 158 ? 10.077 -0.325 -4.667 1.00 96.38 158 LEU A N 1
ATOM 1275 C CA . LEU A 1 158 ? 9.692 -1.236 -5.736 1.00 96.38 158 LEU A CA 1
ATOM 1276 C C . LEU A 1 158 ? 9.441 -0.508 -7.053 1.00 96.38 158 LEU A C 1
ATOM 1278 O O . LEU A 1 158 ? 9.054 0.661 -7.103 1.00 96.38 158 LEU A O 1
ATOM 1282 N N . SER A 1 159 ? 9.668 -1.252 -8.124 1.00 96.31 159 SER A N 1
ATOM 1283 C CA . SER A 1 159 ? 9.328 -0.902 -9.495 1.00 96.31 159 SER A CA 1
ATOM 1284 C C . SER A 1 159 ? 8.660 -2.090 -10.171 1.00 96.31 159 SER A C 1
ATOM 1286 O O . SER A 1 159 ? 8.857 -3.224 -9.738 1.00 96.31 159 SER A O 1
ATOM 1288 N N . ASP A 1 160 ? 7.868 -1.854 -11.213 1.00 95.88 160 ASP A N 1
ATOM 1289 C CA . ASP A 1 160 ? 7.228 -2.947 -11.953 1.00 95.88 160 ASP A CA 1
ATOM 1290 C C . ASP A 1 160 ? 8.268 -3.817 -12.658 1.00 95.88 160 ASP A C 1
ATOM 1292 O O . ASP A 1 160 ? 8.284 -5.035 -12.488 1.00 95.88 160 ASP A O 1
ATOM 1296 N N . ILE A 1 161 ? 9.202 -3.178 -13.364 1.00 95.81 161 ILE A N 1
ATOM 1297 C CA . ILE A 1 161 ? 10.369 -3.843 -13.933 1.00 95.81 161 ILE A CA 1
ATOM 1298 C C . ILE A 1 161 ? 11.633 -3.091 -13.518 1.00 95.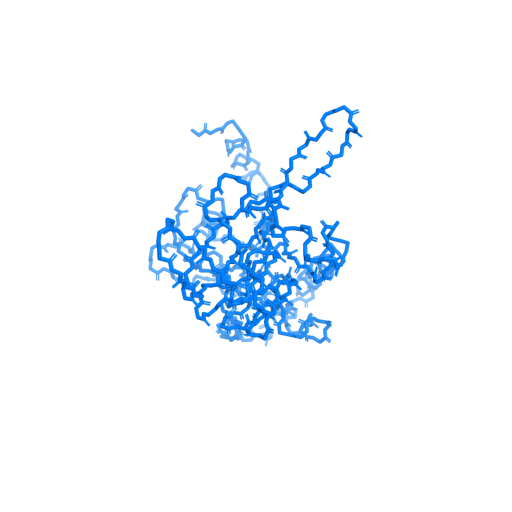81 161 ILE A C 1
ATOM 1300 O O . ILE A 1 161 ? 11.764 -1.887 -13.751 1.00 95.81 161 ILE A O 1
ATOM 1304 N N . PHE A 1 162 ? 12.604 -3.820 -12.973 1.00 97.38 162 PHE A N 1
ATOM 1305 C CA . PHE A 1 162 ? 13.911 -3.283 -12.621 1.00 97.38 162 PHE A CA 1
ATOM 1306 C C . PHE A 1 162 ? 15.021 -3.936 -13.441 1.00 97.38 162 PHE A C 1
ATOM 1308 O O . PHE A 1 162 ? 15.225 -5.147 -13.403 1.00 97.38 162 PHE A O 1
ATOM 1315 N N . LEU A 1 163 ? 15.772 -3.124 -14.180 1.00 97.31 163 LEU A N 1
ATOM 1316 C CA . LEU A 1 163 ? 16.882 -3.591 -15.003 1.00 97.31 163 LEU A CA 1
ATOM 1317 C C . LEU A 1 163 ? 18.195 -3.131 -14.385 1.00 97.31 163 LEU A C 1
ATOM 1319 O O . LEU A 1 163 ? 18.472 -1.928 -14.322 1.00 97.31 163 LEU A O 1
ATOM 1323 N N . ARG A 1 164 ? 19.020 -4.080 -13.942 1.00 96.81 164 ARG A N 1
ATOM 1324 C CA . ARG A 1 164 ? 20.348 -3.794 -13.398 1.00 96.81 164 ARG A CA 1
ATOM 1325 C C . ARG A 1 164 ? 21.396 -3.744 -14.495 1.00 96.81 164 ARG A C 1
ATOM 1327 O O . ARG A 1 164 ? 21.349 -4.511 -15.451 1.00 96.81 164 ARG A O 1
ATOM 1334 N N . ASN A 1 165 ? 22.377 -2.863 -14.317 1.00 96.56 165 ASN A N 1
ATOM 1335 C CA . ASN A 1 165 ? 23.613 -2.829 -15.097 1.00 96.56 165 ASN A CA 1
ATOM 1336 C C . ASN A 1 165 ? 23.416 -2.704 -16.619 1.00 96.56 165 ASN A C 1
ATOM 1338 O O . ASN A 1 165 ? 24.253 -3.183 -17.381 1.00 96.56 165 ASN A O 1
ATOM 1342 N N . VAL A 1 166 ? 22.359 -2.042 -17.090 1.00 97.06 166 VAL A N 1
ATOM 1343 C CA . VAL A 1 166 ? 22.090 -1.842 -18.522 1.00 97.06 166 VAL A CA 1
ATOM 1344 C C . VAL A 1 166 ? 23.214 -1.019 -19.152 1.00 97.06 166 VAL A C 1
ATOM 1346 O O . VAL A 1 166 ? 23.505 0.088 -18.692 1.00 97.06 166 VAL A O 1
ATOM 1349 N N . LEU A 1 167 ? 23.846 -1.544 -20.208 1.00 97.12 167 LEU A N 1
ATOM 1350 C CA . LEU A 1 167 ? 24.880 -0.833 -20.959 1.00 97.12 167 LEU A CA 1
ATOM 1351 C C . LEU A 1 167 ? 24.235 0.183 -21.912 1.00 97.12 167 LEU A C 1
ATOM 1353 O O . LEU A 1 167 ? 23.560 -0.184 -22.876 1.00 97.12 167 LEU A O 1
ATOM 1357 N N . ILE A 1 168 ? 24.461 1.466 -21.642 1.00 96.62 168 ILE A N 1
ATOM 1358 C CA . ILE A 1 168 ? 23.876 2.587 -22.374 1.00 96.62 168 ILE A CA 1
ATOM 1359 C C . ILE A 1 168 ? 24.946 3.335 -23.167 1.00 96.62 168 ILE A C 1
ATOM 1361 O O . ILE A 1 168 ? 26.006 3.671 -22.638 1.00 96.62 168 ILE A O 1
ATOM 1365 N N . LYS A 1 169 ? 24.612 3.675 -24.416 1.00 96.25 169 LYS A N 1
ATOM 1366 C CA . LYS A 1 169 ? 25.350 4.620 -25.258 1.00 96.25 169 LYS A CA 1
ATOM 1367 C C . LYS A 1 169 ? 24.631 5.959 -25.328 1.00 96.25 169 LYS A C 1
ATOM 1369 O O . LYS A 1 169 ? 23.503 6.038 -25.816 1.00 96.25 169 LYS A O 1
ATOM 1374 N N . ASN A 1 170 ? 25.310 7.016 -24.897 1.00 93.38 170 ASN A N 1
ATOM 1375 C CA . ASN A 1 170 ? 24.837 8.394 -24.980 1.00 93.38 170 ASN A CA 1
ATOM 1376 C C . ASN A 1 170 ? 25.857 9.244 -25.756 1.00 93.38 170 ASN A C 1
ATOM 1378 O O . ASN A 1 170 ? 26.860 9.708 -25.204 1.00 93.38 170 ASN A O 1
ATOM 1382 N N . GLY A 1 171 ? 25.640 9.384 -27.066 1.00 90.44 171 GLY A N 1
ATOM 1383 C CA . GLY A 1 171 ? 26.630 9.950 -27.985 1.00 90.44 171 GLY A CA 1
ATOM 1384 C C . GLY A 1 171 ? 27.900 9.094 -28.032 1.00 90.44 171 GLY A C 1
ATOM 1385 O O . GLY A 1 171 ? 27.857 7.936 -28.446 1.00 90.44 171 GLY A O 1
ATOM 1386 N N . ILE A 1 172 ? 29.025 9.665 -27.590 1.00 91.12 172 ILE A N 1
ATOM 1387 C CA . ILE A 1 172 ? 30.327 8.977 -27.496 1.00 91.12 172 ILE A CA 1
ATOM 1388 C C . ILE A 1 172 ? 30.569 8.297 -26.141 1.00 91.12 172 ILE A C 1
ATOM 1390 O O . ILE A 1 172 ? 31.542 7.565 -25.999 1.00 91.12 172 ILE A O 1
ATOM 1394 N N . LYS A 1 173 ? 29.733 8.570 -25.130 1.00 94.75 173 LYS A N 1
ATOM 1395 C CA . LYS A 1 173 ? 29.902 8.014 -23.783 1.00 94.75 173 LYS A CA 1
ATOM 1396 C C . LYS A 1 173 ? 29.168 6.687 -23.663 1.00 94.75 173 LYS A C 1
ATOM 1398 O O . LYS A 1 173 ? 28.016 6.575 -24.083 1.00 94.75 173 LYS A O 1
ATOM 1403 N N . GLU A 1 174 ? 29.819 5.731 -23.019 1.00 95.38 174 GLU A N 1
ATOM 1404 C CA . GLU A 1 174 ? 29.282 4.405 -22.727 1.00 95.38 174 GLU A CA 1
ATOM 1405 C C . GLU A 1 174 ? 29.390 4.163 -21.220 1.00 95.38 174 GLU A C 1
ATOM 1407 O O . GLU A 1 174 ? 30.423 4.444 -20.610 1.00 95.38 174 GLU A O 1
ATOM 1412 N N . TYR A 1 175 ? 28.298 3.729 -20.595 1.00 95.44 175 TYR A N 1
ATOM 1413 C CA . TYR A 1 175 ? 28.251 3.488 -19.152 1.00 95.44 175 TYR A CA 1
ATOM 1414 C C . TYR A 1 175 ? 27.167 2.469 -18.800 1.00 95.44 175 TYR A C 1
ATOM 1416 O O . TYR A 1 175 ? 26.189 2.309 -19.530 1.00 95.44 175 TYR A O 1
ATOM 1424 N N . ARG A 1 176 ? 27.327 1.792 -17.658 1.00 95.94 176 ARG A N 1
ATOM 1425 C CA . ARG A 1 176 ? 26.283 0.934 -17.084 1.00 95.94 176 ARG A CA 1
ATOM 1426 C C . ARG A 1 176 ? 25.430 1.722 -16.095 1.00 95.94 176 ARG A C 1
ATOM 1428 O O . ARG A 1 176 ? 25.949 2.519 -15.316 1.00 95.94 176 ARG A O 1
ATOM 1435 N N . THR A 1 177 ? 24.120 1.510 -16.132 1.00 96.88 177 THR A N 1
ATOM 1436 C CA . THR A 1 177 ? 23.164 2.155 -15.223 1.00 96.88 177 THR A CA 1
ATOM 1437 C C . THR A 1 177 ? 22.005 1.221 -14.901 1.00 96.88 177 THR A C 1
ATOM 1439 O O . THR A 1 177 ? 21.736 0.287 -15.651 1.00 96.88 177 THR A O 1
ATOM 1442 N N . ASN A 1 178 ? 21.314 1.475 -13.794 1.00 97.81 178 ASN A N 1
ATOM 1443 C CA . ASN A 1 178 ? 20.073 0.793 -13.458 1.00 97.81 178 ASN A CA 1
ATOM 1444 C C . ASN A 1 178 ? 18.887 1.597 -13.995 1.00 97.81 178 ASN A C 1
ATOM 1446 O O . ASN A 1 178 ? 18.921 2.834 -13.993 1.00 97.81 178 ASN A O 1
ATOM 1450 N N . ILE A 1 179 ? 17.850 0.898 -14.446 1.00 97.75 179 ILE A N 1
ATOM 1451 C CA . ILE A 1 179 ? 16.642 1.487 -15.027 1.00 97.75 179 ILE A CA 1
ATOM 1452 C C . ILE A 1 179 ? 15.425 0.916 -14.302 1.00 97.75 179 ILE A C 1
ATOM 1454 O O . ILE A 1 179 ? 15.238 -0.295 -14.259 1.00 97.75 179 ILE A O 1
ATOM 1458 N N . SER A 1 180 ? 14.610 1.812 -13.752 1.00 97.88 180 SER A N 1
ATOM 1459 C CA . SER A 1 180 ? 13.285 1.516 -13.208 1.00 97.88 180 SER A CA 1
ATOM 1460 C C . SER A 1 180 ? 12.238 1.786 -14.280 1.00 97.88 180 SER A C 1
ATOM 1462 O O . SER A 1 180 ? 12.198 2.890 -14.835 1.00 97.88 180 SER A O 1
ATOM 1464 N N . ILE A 1 181 ? 11.396 0.798 -14.555 1.00 97.88 181 ILE A N 1
ATOM 1465 C CA . ILE A 1 181 ? 10.241 0.905 -15.440 1.00 97.88 181 ILE A CA 1
ATOM 1466 C C . ILE A 1 181 ? 8.987 0.669 -14.597 1.00 97.88 181 ILE A C 1
ATOM 1468 O O . ILE A 1 181 ? 8.927 -0.251 -13.782 1.00 97.88 181 ILE A O 1
ATOM 1472 N N . MET A 1 182 ? 7.998 1.528 -14.803 1.00 96.81 182 MET A N 1
ATOM 1473 C CA . MET A 1 182 ? 6.712 1.526 -14.115 1.00 96.81 182 MET A CA 1
ATOM 1474 C C . MET A 1 182 ? 5.582 1.438 -15.131 1.00 96.81 182 MET A C 1
ATOM 1476 O O . MET A 1 182 ? 5.754 1.859 -16.273 1.00 96.81 182 MET A O 1
ATOM 1480 N N . TYR A 1 183 ? 4.417 0.961 -14.711 1.00 95.50 183 TYR A N 1
ATOM 1481 C CA . TYR A 1 183 ? 3.198 0.994 -15.505 1.00 95.50 183 TYR A CA 1
ATOM 1482 C C . TYR A 1 183 ? 2.298 2.169 -15.107 1.00 95.50 183 TYR A C 1
ATOM 1484 O O . TYR A 1 183 ? 2.109 2.478 -13.925 1.00 95.50 183 TYR A O 1
ATOM 1492 N N . ASN A 1 184 ? 1.713 2.812 -16.116 1.00 94.12 184 ASN A N 1
ATOM 1493 C CA . ASN A 1 184 ? 0.518 3.630 -15.971 1.00 94.12 184 ASN A CA 1
ATOM 1494 C C . ASN A 1 184 ? -0.708 2.773 -16.281 1.00 94.12 184 ASN A C 1
ATOM 1496 O O . ASN A 1 184 ? -0.764 2.121 -17.321 1.00 94.12 184 ASN A O 1
ATOM 1500 N N . GLU A 1 185 ? -1.697 2.803 -15.394 1.00 91.88 185 GLU A N 1
ATOM 1501 C CA . GLU A 1 185 ? -3.012 2.219 -15.648 1.00 91.88 185 GLU A CA 1
ATOM 1502 C C . GLU A 1 185 ? -3.822 3.198 -16.513 1.00 91.88 185 GLU A C 1
ATOM 1504 O O . GLU A 1 185 ? -4.190 4.286 -16.065 1.00 91.88 185 GLU A O 1
ATOM 1509 N N . VAL A 1 186 ? -4.077 2.831 -17.769 1.00 94.19 186 VAL A N 1
ATOM 1510 C CA . VAL A 1 186 ? -4.804 3.654 -18.743 1.00 94.19 186 VAL A CA 1
ATOM 1511 C C . VAL A 1 186 ? -6.092 2.946 -19.143 1.00 94.19 186 VAL A C 1
ATOM 1513 O O . VAL A 1 186 ? -6.079 1.786 -19.545 1.00 94.19 186 VAL A O 1
ATOM 1516 N N . LEU A 1 187 ? -7.226 3.643 -19.047 1.00 94.44 187 LEU A N 1
ATOM 1517 C CA . LEU A 1 187 ? -8.506 3.114 -19.516 1.00 94.44 187 LEU A CA 1
ATOM 1518 C C . LEU A 1 187 ? -8.584 3.191 -21.045 1.00 94.44 187 LEU A C 1
ATOM 1520 O O . LEU A 1 187 ? -8.797 4.266 -21.612 1.00 94.44 187 LEU A O 1
ATOM 1524 N N . ASP A 1 188 ? -8.516 2.037 -21.702 1.00 94.50 188 ASP A N 1
ATOM 1525 C CA . ASP A 1 188 ? -8.944 1.898 -23.088 1.00 94.50 188 ASP A CA 1
ATOM 1526 C C . ASP A 1 188 ? -10.472 1.858 -23.134 1.00 94.50 188 ASP A C 1
ATOM 1528 O O . ASP A 1 188 ? -11.115 0.845 -22.844 1.00 94.50 188 ASP A O 1
ATOM 1532 N N . LYS A 1 189 ? -11.058 2.993 -23.517 1.00 95.00 189 LYS A N 1
ATOM 1533 C CA . LYS A 1 189 ? -12.511 3.161 -23.638 1.00 95.00 189 LYS A CA 1
ATOM 1534 C C . LYS A 1 189 ? -13.126 2.259 -24.707 1.00 95.00 189 LYS A C 1
ATOM 1536 O O . LYS A 1 189 ? -14.298 1.920 -24.591 1.00 95.00 189 LYS A O 1
ATOM 1541 N N . SER A 1 190 ? -12.369 1.899 -25.745 1.00 94.88 190 SER A N 1
ATOM 1542 C CA . SER A 1 190 ? -12.875 1.089 -26.855 1.00 94.88 190 SER A CA 1
ATOM 1543 C C . SER A 1 190 ? -12.978 -0.385 -26.470 1.00 94.88 190 SER A C 1
ATOM 1545 O O . SER A 1 190 ? -13.994 -1.024 -26.736 1.00 94.88 190 SER A O 1
ATOM 1547 N N . ALA A 1 191 ? -11.967 -0.901 -25.769 1.00 93.25 191 ALA A N 1
ATOM 1548 C CA . ALA A 1 191 ? -11.960 -2.261 -25.245 1.00 93.25 191 ALA A CA 1
ATOM 1549 C C . ALA A 1 191 ? -12.678 -2.392 -23.890 1.00 93.25 191 ALA A C 1
ATOM 1551 O O . ALA A 1 191 ? -12.924 -3.513 -23.444 1.00 93.25 191 ALA A O 1
ATOM 1552 N N . ASN A 1 192 ? -12.992 -1.263 -23.239 1.00 93.06 192 ASN A N 1
ATOM 1553 C CA . ASN A 1 192 ? -13.468 -1.165 -21.858 1.00 93.06 192 ASN A CA 1
ATOM 1554 C C . ASN A 1 192 ? -12.574 -1.950 -20.881 1.00 93.06 192 ASN A C 1
ATOM 1556 O O . ASN A 1 192 ? -13.046 -2.769 -20.090 1.00 93.06 192 ASN A O 1
ATOM 1560 N N . LYS A 1 193 ? -11.259 -1.743 -20.996 1.00 92.94 193 LYS A N 1
ATOM 1561 C CA . LYS A 1 193 ? -10.231 -2.442 -20.215 1.00 92.94 193 LYS A CA 1
ATOM 1562 C C . LYS A 1 193 ? -9.161 -1.473 -19.741 1.00 92.94 193 LYS A C 1
ATOM 1564 O O . LYS A 1 193 ? -8.886 -0.473 -20.397 1.00 92.94 193 LYS A O 1
ATOM 1569 N N . ILE A 1 194 ? -8.537 -1.806 -18.617 1.00 90.94 194 ILE A N 1
ATOM 1570 C CA . ILE A 1 194 ? -7.308 -1.149 -18.180 1.00 90.94 194 ILE A CA 1
ATOM 1571 C C . ILE A 1 194 ? -6.134 -1.766 -18.940 1.00 90.94 194 ILE A C 1
ATOM 1573 O O . ILE A 1 194 ? -5.999 -2.989 -19.003 1.00 90.94 194 ILE A O 1
ATOM 1577 N N . ILE A 1 195 ? -5.304 -0.910 -19.525 1.00 93.75 195 ILE A N 1
ATOM 1578 C CA . ILE A 1 195 ? -4.036 -1.252 -20.161 1.00 93.75 195 ILE A CA 1
ATOM 1579 C C . ILE A 1 195 ? -2.911 -0.729 -19.271 1.00 93.75 195 ILE A C 1
ATOM 1581 O O . ILE A 1 195 ? -2.998 0.372 -18.729 1.00 93.75 195 ILE A O 1
ATOM 1585 N N . LEU A 1 196 ? -1.858 -1.529 -19.123 1.00 93.31 196 LEU A N 1
ATOM 1586 C CA . LEU A 1 196 ? -0.640 -1.148 -18.419 1.00 93.31 196 LEU A CA 1
ATOM 1587 C C . LEU A 1 196 ? 0.374 -0.611 -19.429 1.00 93.31 196 LEU A C 1
ATOM 1589 O O . LEU A 1 196 ? 1.005 -1.378 -20.155 1.00 93.31 196 LEU A O 1
ATOM 1593 N N . GLU A 1 197 ? 0.521 0.710 -19.489 1.00 95.31 197 GLU A N 1
ATOM 1594 C CA . GLU A 1 197 ? 1.491 1.362 -20.368 1.00 95.31 197 GLU A CA 1
ATOM 1595 C C . GLU A 1 197 ? 2.824 1.560 -19.634 1.00 95.31 197 GLU A C 1
ATOM 1597 O O . GLU A 1 197 ? 2.873 2.313 -18.656 1.00 95.31 197 GLU A O 1
ATOM 1602 N N . PRO A 1 198 ? 3.917 0.899 -20.059 1.00 96.69 198 PRO A N 1
ATOM 1603 C CA . PRO A 1 198 ? 5.209 1.057 -19.409 1.00 96.69 198 PRO A CA 1
ATOM 1604 C C . PRO A 1 198 ? 5.802 2.442 -19.676 1.00 96.69 198 PRO A C 1
ATOM 1606 O O . PRO A 1 198 ? 5.671 2.998 -20.764 1.00 96.69 198 PRO A O 1
ATOM 1609 N N . PHE A 1 199 ? 6.542 2.968 -18.707 1.00 97.06 199 PHE A N 1
ATOM 1610 C CA . PHE A 1 199 ? 7.380 4.152 -18.854 1.00 97.06 199 PHE A CA 1
ATOM 1611 C C . PHE A 1 199 ? 8.644 4.028 -17.998 1.00 97.06 199 PHE A C 1
ATOM 1613 O O . PHE A 1 199 ? 8.654 3.358 -16.967 1.00 97.06 199 PHE A O 1
ATOM 1620 N N . ILE A 1 200 ? 9.731 4.681 -18.416 1.00 97.75 200 ILE A N 1
ATOM 1621 C CA . ILE A 1 200 ? 10.952 4.757 -17.603 1.00 97.75 200 ILE A CA 1
ATOM 1622 C C . ILE A 1 200 ? 10.725 5.789 -16.494 1.00 97.75 200 ILE A C 1
ATOM 1624 O O . ILE A 1 200 ? 10.652 6.983 -16.776 1.00 97.75 200 ILE A O 1
ATOM 1628 N N . ASP A 1 201 ? 10.654 5.333 -15.245 1.00 97.31 201 ASP A N 1
ATOM 1629 C CA . ASP A 1 201 ? 10.481 6.190 -14.066 1.00 97.31 201 ASP A CA 1
ATOM 1630 C C . ASP A 1 201 ? 11.812 6.819 -13.637 1.00 97.31 201 ASP A C 1
ATOM 1632 O O . ASP A 1 201 ? 11.931 8.035 -13.483 1.00 97.31 201 ASP A O 1
ATOM 1636 N N . LYS A 1 202 ? 12.855 5.994 -13.478 1.00 96.81 202 LYS A N 1
ATOM 1637 C CA . LYS A 1 202 ? 14.165 6.430 -12.965 1.00 96.81 202 LYS A CA 1
ATOM 1638 C C . LYS A 1 202 ? 15.316 5.754 -13.698 1.00 96.81 202 LYS A C 1
ATOM 1640 O O . LYS A 1 202 ? 15.228 4.598 -14.105 1.00 96.81 202 LYS A O 1
ATOM 1645 N N . LYS A 1 203 ? 16.439 6.470 -13.794 1.00 96.31 203 LYS A N 1
ATOM 1646 C CA . LYS A 1 203 ? 17.733 5.965 -14.280 1.00 96.31 203 LYS A CA 1
ATOM 1647 C C . LYS A 1 203 ? 18.836 6.391 -13.314 1.00 96.31 203 LYS A C 1
ATOM 1649 O O . LYS A 1 203 ? 18.832 7.535 -12.864 1.00 96.31 203 LYS A O 1
ATOM 1654 N N . GLY A 1 204 ? 19.785 5.512 -13.000 1.00 96.50 204 GLY A N 1
ATOM 1655 C CA . GLY A 1 204 ? 20.932 5.877 -12.160 1.00 96.50 204 GLY A CA 1
ATOM 1656 C C . GLY A 1 204 ? 21.524 4.716 -11.369 1.00 96.50 204 GLY A C 1
ATOM 1657 O O . GLY A 1 204 ? 21.543 3.583 -11.840 1.00 96.50 204 GLY A O 1
ATOM 1658 N N . LEU A 1 205 ? 22.041 5.008 -10.169 1.00 95.69 205 LEU A N 1
ATOM 1659 C CA . LEU A 1 205 ? 22.601 3.990 -9.269 1.00 95.69 205 LEU A CA 1
ATOM 1660 C C . LEU A 1 205 ? 21.521 3.160 -8.566 1.00 95.69 205 LEU A C 1
ATOM 1662 O O . LEU A 1 205 ? 21.736 1.976 -8.351 1.00 95.69 205 LEU A O 1
ATOM 1666 N N . LEU A 1 206 ? 20.389 3.773 -8.195 1.00 95.50 206 LEU A N 1
ATOM 1667 C CA . LEU A 1 206 ? 19.186 3.106 -7.662 1.00 95.50 206 LEU A CA 1
ATOM 1668 C C . LEU A 1 206 ? 19.483 1.992 -6.626 1.00 95.50 206 LEU A C 1
ATOM 1670 O O . LEU A 1 206 ? 18.938 0.897 -6.704 1.00 95.50 206 LEU A O 1
ATOM 1674 N N . ARG A 1 207 ? 20.393 2.263 -5.674 1.00 88.50 207 ARG A N 1
ATOM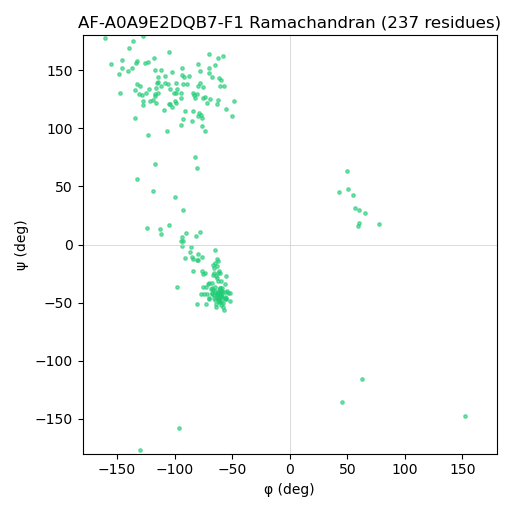 1675 C CA . ARG A 1 207 ? 21.006 1.239 -4.798 1.00 88.50 207 ARG A CA 1
ATOM 1676 C C . ARG A 1 207 ? 20.009 0.465 -3.935 1.00 88.50 207 ARG A C 1
ATOM 1678 O O . ARG A 1 207 ? 20.244 -0.705 -3.669 1.00 88.50 207 ARG A O 1
ATOM 1685 N N . ASN A 1 208 ? 18.921 1.115 -3.537 1.00 89.56 208 ASN A N 1
ATOM 1686 C CA . ASN A 1 208 ? 17.911 0.543 -2.649 1.00 89.56 208 ASN A CA 1
ATOM 1687 C C . ASN A 1 208 ? 16.641 0.144 -3.407 1.00 89.56 208 ASN A C 1
ATOM 1689 O O . ASN A 1 208 ? 15.602 0.028 -2.780 1.00 89.56 208 ASN A O 1
ATOM 1693 N N . MET A 1 209 ? 16.693 0.017 -4.738 1.00 95.44 209 MET A N 1
ATOM 1694 C CA . MET A 1 209 ? 15.524 -0.343 -5.536 1.00 95.44 209 MET A CA 1
ATOM 1695 C C . MET A 1 209 ? 15.524 -1.807 -5.968 1.00 95.44 209 MET A C 1
ATOM 1697 O O . MET A 1 209 ? 16.574 -2.412 -6.222 1.00 95.44 209 MET A O 1
ATOM 1701 N N . PHE A 1 210 ? 14.307 -2.325 -6.085 1.00 96.00 210 PHE A N 1
ATOM 1702 C CA . PHE A 1 210 ? 13.972 -3.688 -6.466 1.00 96.00 210 PHE A CA 1
ATOM 1703 C C . PHE A 1 210 ? 12.874 -3.674 -7.536 1.00 96.00 210 PHE A C 1
ATOM 1705 O O . PHE A 1 210 ? 12.129 -2.696 -7.666 1.00 96.00 210 PHE A O 1
ATOM 1712 N N . GLY A 1 211 ? 12.775 -4.752 -8.308 1.00 95.06 211 GLY A N 1
ATOM 1713 C CA . GLY A 1 211 ? 11.677 -4.973 -9.250 1.00 95.06 211 GLY A CA 1
ATOM 1714 C C . GLY A 1 211 ? 10.733 -6.074 -8.782 1.00 95.06 211 GLY A C 1
ATOM 1715 O O . GLY A 1 211 ? 11.200 -7.068 -8.230 1.00 95.06 211 GLY A O 1
ATOM 1716 N N . HIS A 1 212 ? 9.434 -5.931 -9.062 1.00 94.88 212 HIS A N 1
ATOM 1717 C CA . HIS A 1 212 ? 8.504 -7.073 -9.087 1.00 94.88 212 HIS A CA 1
ATOM 1718 C C . HIS A 1 212 ? 8.977 -8.101 -10.115 1.00 94.88 212 HIS A C 1
ATOM 1720 O O . HIS A 1 212 ? 8.998 -9.302 -9.854 1.00 94.88 212 HIS A O 1
ATOM 1726 N N . PHE A 1 213 ? 9.453 -7.598 -11.254 1.00 93.81 213 PHE A N 1
ATOM 1727 C CA . PHE A 1 213 ? 10.254 -8.336 -12.213 1.00 93.81 213 PHE A CA 1
ATOM 1728 C C . PHE A 1 213 ? 11.650 -7.712 -12.327 1.00 93.81 213 PHE A C 1
ATOM 1730 O O . PHE A 1 213 ? 11.783 -6.500 -12.502 1.00 93.81 213 PHE A O 1
ATOM 1737 N N . GLU A 1 214 ? 12.708 -8.518 -12.224 1.00 94.50 214 GLU A N 1
ATOM 1738 C CA . GLU A 1 214 ? 14.084 -8.014 -12.195 1.00 94.50 214 GLU A CA 1
ATOM 1739 C C . GLU A 1 214 ? 15.019 -8.808 -13.116 1.00 94.50 214 GLU A C 1
ATOM 1741 O O . GLU A 1 214 ? 15.048 -10.036 -13.081 1.00 94.50 214 GLU A O 1
ATOM 1746 N N . ILE A 1 215 ? 15.820 -8.093 -13.917 1.00 95.12 215 ILE A N 1
ATOM 1747 C CA . ILE A 1 215 ? 16.848 -8.669 -14.801 1.00 95.12 215 ILE A CA 1
ATOM 1748 C C . ILE A 1 215 ? 18.177 -7.940 -14.592 1.00 95.12 215 ILE A C 1
ATOM 1750 O O . ILE A 1 215 ? 18.225 -6.709 -14.583 1.00 95.12 215 ILE A O 1
ATOM 1754 N N . ASP A 1 216 ? 19.281 -8.689 -14.508 1.00 95.44 216 ASP A N 1
ATOM 1755 C CA . ASP A 1 216 ? 20.638 -8.135 -14.461 1.00 95.44 216 ASP A CA 1
ATOM 1756 C C . ASP A 1 216 ? 21.397 -8.303 -15.792 1.00 95.44 216 ASP A C 1
ATOM 1758 O O . ASP A 1 216 ? 21.639 -9.412 -16.268 1.00 95.44 216 ASP A O 1
ATOM 1762 N N . PHE A 1 217 ? 21.822 -7.180 -16.379 1.00 94.94 217 PHE A N 1
ATOM 1763 C CA . PHE A 1 217 ? 22.584 -7.101 -17.628 1.00 94.94 217 PHE A CA 1
ATOM 1764 C C . PHE A 1 217 ? 24.106 -7.141 -17.426 1.00 94.94 217 PHE A C 1
ATOM 1766 O O . PHE A 1 217 ? 24.841 -6.887 -18.383 1.00 94.94 217 PHE A O 1
ATOM 1773 N N . ASN A 1 218 ? 24.623 -7.442 -16.229 1.00 91.94 218 ASN A N 1
ATOM 1774 C CA . ASN A 1 218 ? 26.063 -7.381 -15.941 1.00 91.94 218 ASN A CA 1
ATOM 1775 C C . ASN A 1 218 ? 26.922 -8.196 -16.933 1.00 91.94 218 ASN A C 1
ATOM 1777 O O . ASN A 1 218 ? 27.931 -7.702 -17.432 1.00 91.94 218 ASN A O 1
ATOM 1781 N N . ASN A 1 219 ? 26.464 -9.396 -17.308 1.00 89.50 219 ASN A N 1
ATOM 1782 C CA . ASN A 1 219 ? 27.134 -10.266 -18.289 1.00 89.50 219 ASN A CA 1
ATOM 1783 C C . ASN A 1 219 ? 26.623 -10.081 -19.729 1.00 89.50 219 ASN A C 1
ATOM 1785 O O . ASN A 1 219 ? 26.990 -10.832 -20.631 1.00 89.50 219 ASN A O 1
ATOM 1789 N N . ASN A 1 220 ? 25.759 -9.092 -19.956 1.00 86.81 220 ASN A N 1
ATOM 1790 C CA . ASN A 1 220 ? 25.206 -8.769 -21.260 1.00 86.81 220 ASN A CA 1
ATOM 1791 C C . ASN A 1 220 ? 25.968 -7.572 -21.857 1.00 86.81 220 ASN A C 1
ATOM 1793 O O . ASN A 1 220 ? 26.056 -6.503 -21.247 1.00 86.81 220 ASN A O 1
ATOM 1797 N N . ASN A 1 221 ? 26.526 -7.760 -23.056 1.00 88.56 221 ASN A N 1
ATOM 1798 C CA . ASN A 1 221 ? 27.253 -6.721 -23.799 1.00 88.56 221 ASN A CA 1
ATOM 1799 C C . ASN A 1 221 ? 26.361 -5.973 -24.800 1.00 88.56 221 ASN A C 1
ATOM 1801 O O . ASN A 1 221 ? 26.843 -5.121 -25.548 1.00 88.56 221 ASN A O 1
ATOM 1805 N N . LYS A 1 222 ? 25.061 -6.284 -24.842 1.00 92.50 222 LYS A N 1
ATOM 1806 C CA . LYS A 1 222 ? 24.104 -5.558 -25.664 1.00 92.50 222 LYS A CA 1
ATOM 1807 C C . LYS A 1 222 ? 24.023 -4.118 -25.177 1.00 92.50 222 LYS A C 1
ATOM 1809 O O . LYS A 1 222 ? 23.677 -3.841 -24.032 1.00 92.50 222 LYS A O 1
ATOM 1814 N N . MET A 1 223 ? 24.328 -3.213 -26.091 1.00 94.44 223 MET A N 1
ATOM 1815 C CA . MET A 1 223 ? 24.337 -1.784 -25.844 1.00 94.44 223 MET A CA 1
ATOM 1816 C C . MET A 1 223 ? 23.055 -1.148 -26.375 1.00 94.44 223 MET A C 1
ATOM 1818 O O . MET A 1 223 ? 22.684 -1.357 -27.533 1.00 94.44 223 MET A O 1
ATOM 1822 N N . PHE A 1 224 ? 22.399 -0.346 -25.542 1.00 95.88 224 PHE A N 1
ATOM 1823 C CA . PHE A 1 224 ? 21.179 0.374 -25.901 1.00 95.88 224 PHE A CA 1
ATOM 1824 C C . PHE A 1 224 ? 21.481 1.859 -26.108 1.00 95.88 224 PHE A C 1
ATOM 1826 O O . PHE A 1 224 ? 22.232 2.468 -25.345 1.00 95.88 224 PHE A O 1
ATOM 1833 N N . LYS A 1 225 ? 20.902 2.462 -27.150 1.00 95.44 225 LYS A N 1
ATOM 1834 C CA . LYS A 1 225 ? 21.006 3.907 -27.385 1.00 95.44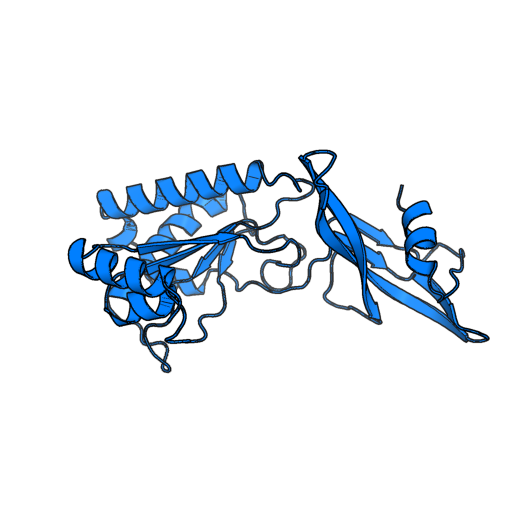 225 LYS A CA 1
ATOM 1835 C C . LYS A 1 225 ? 20.092 4.653 -26.412 1.00 95.44 225 LYS A C 1
ATOM 1837 O O . LYS A 1 225 ? 18.947 4.258 -26.226 1.00 95.44 225 LYS A O 1
ATOM 1842 N N . ASN A 1 226 ? 20.589 5.729 -25.805 1.00 94.50 226 ASN A N 1
ATOM 1843 C CA . ASN A 1 226 ? 19.778 6.623 -24.977 1.00 94.50 226 ASN A CA 1
ATOM 1844 C C . ASN A 1 226 ? 19.028 7.631 -25.860 1.00 94.50 226 ASN A C 1
ATOM 1846 O O . ASN A 1 226 ? 19.428 8.789 -25.955 1.00 94.50 226 ASN A O 1
ATOM 1850 N N . ASP A 1 227 ? 17.975 7.159 -26.519 1.00 94.06 227 ASP A N 1
ATOM 1851 C CA . ASP A 1 227 ? 17.062 7.942 -27.354 1.00 94.06 227 ASP A CA 1
ATOM 1852 C C . ASP A 1 227 ? 15.596 7.666 -26.970 1.00 94.06 227 ASP A C 1
ATOM 1854 O O . ASP A 1 227 ? 15.319 6.912 -26.031 1.00 94.06 227 ASP A O 1
ATOM 1858 N N . ASP A 1 228 ? 14.653 8.267 -27.695 1.00 92.50 228 ASP A N 1
ATOM 1859 C CA . ASP A 1 228 ? 13.213 8.133 -27.431 1.00 92.50 228 ASP A CA 1
ATOM 1860 C C . ASP A 1 228 ? 12.697 6.690 -27.589 1.00 92.50 228 ASP A C 1
ATOM 1862 O O . ASP A 1 228 ? 11.654 6.334 -27.045 1.00 92.50 228 ASP A O 1
ATOM 1866 N N . ASN A 1 229 ? 13.442 5.817 -28.278 1.00 94.62 229 ASN A N 1
ATOM 1867 C CA . ASN A 1 229 ? 13.098 4.406 -28.450 1.00 94.62 229 ASN A CA 1
ATOM 1868 C C . ASN A 1 229 ? 13.730 3.494 -27.390 1.00 94.62 229 ASN A C 1
ATOM 1870 O O . ASN A 1 229 ? 13.549 2.273 -27.464 1.00 94.62 229 ASN A O 1
ATOM 1874 N N . LEU A 1 230 ? 14.461 4.039 -26.409 1.00 96.19 230 LEU A N 1
ATOM 1875 C CA . LEU A 1 230 ? 15.137 3.253 -25.375 1.00 96.19 230 LEU A CA 1
ATOM 1876 C C . LEU A 1 230 ? 14.180 2.270 -24.691 1.00 96.19 230 LEU A C 1
ATOM 1878 O O . LEU A 1 230 ? 14.497 1.088 -24.609 1.00 96.19 230 LEU A O 1
ATOM 1882 N N . LEU A 1 231 ? 13.002 2.731 -24.259 1.00 96.81 231 LEU A N 1
ATOM 1883 C CA . LEU A 1 231 ? 12.017 1.881 -23.587 1.00 96.81 231 LEU A CA 1
ATOM 1884 C C . LEU A 1 231 ? 11.595 0.691 -24.460 1.00 96.81 231 LEU A C 1
ATOM 1886 O O . LEU A 1 231 ? 11.732 -0.453 -24.041 1.00 96.81 231 LEU A O 1
ATOM 1890 N N . ASN A 1 232 ? 11.149 0.947 -25.692 1.00 95.56 232 ASN A N 1
ATOM 1891 C CA . ASN A 1 232 ? 10.719 -0.101 -26.623 1.00 95.56 232 ASN A CA 1
ATOM 1892 C C . ASN A 1 232 ? 11.839 -1.104 -26.918 1.00 95.56 232 ASN A C 1
ATOM 1894 O O . ASN A 1 232 ? 11.597 -2.302 -27.052 1.00 95.56 232 ASN A O 1
ATOM 1898 N N . ASN A 1 233 ? 13.078 -0.621 -27.024 1.00 94.69 233 ASN A N 1
ATOM 1899 C CA . ASN A 1 233 ? 14.232 -1.484 -27.225 1.00 94.69 233 ASN A CA 1
ATOM 1900 C C . ASN A 1 233 ? 14.530 -2.336 -25.992 1.00 94.69 233 ASN A C 1
ATOM 1902 O O . ASN A 1 233 ? 14.885 -3.495 -26.166 1.00 94.69 233 ASN A O 1
ATOM 1906 N N . LEU A 1 234 ? 14.385 -1.800 -24.779 1.00 95.94 234 LEU A N 1
ATOM 1907 C CA . LEU A 1 234 ? 14.542 -2.572 -23.546 1.00 95.94 234 LEU A CA 1
ATOM 1908 C C . LEU A 1 234 ? 13.466 -3.654 -23.445 1.00 95.94 234 LEU A C 1
ATOM 1910 O O . LEU A 1 234 ? 13.821 -4.816 -23.308 1.00 95.94 234 LEU A O 1
ATOM 1914 N N . LEU A 1 235 ? 12.187 -3.300 -23.611 1.00 94.44 235 LEU A N 1
ATOM 1915 C CA . LEU A 1 235 ? 11.052 -4.226 -23.483 1.00 94.44 235 LEU A CA 1
ATOM 1916 C C . LEU A 1 235 ? 11.150 -5.450 -24.403 1.00 94.44 235 LEU A C 1
ATOM 1918 O O . LEU A 1 235 ? 10.812 -6.545 -23.982 1.00 94.44 235 LEU A O 1
ATOM 1922 N N . LYS A 1 236 ? 11.714 -5.307 -25.610 1.00 92.44 236 LYS A N 1
ATOM 1923 C CA . LYS A 1 236 ? 11.982 -6.432 -26.535 1.00 92.44 236 LYS A CA 1
ATOM 1924 C C . LYS A 1 236 ? 13.014 -7.458 -26.036 1.00 92.44 236 LYS A C 1
ATOM 1926 O O . LYS A 1 236 ? 13.312 -8.401 -26.756 1.00 92.44 236 LYS A O 1
ATOM 1931 N N . HIS A 1 237 ? 13.650 -7.220 -24.892 1.00 87.62 237 HIS A N 1
ATOM 1932 C CA . HIS A 1 237 ? 14.714 -8.061 -24.328 1.00 87.62 237 HIS A CA 1
ATOM 1933 C C . HIS A 1 237 ? 14.397 -8.527 -22.905 1.00 87.62 237 HIS A C 1
ATOM 1935 O O . HIS A 1 237 ? 15.306 -8.947 -22.191 1.00 87.62 237 HIS A O 1
ATOM 1941 N N . ILE A 1 238 ? 13.140 -8.381 -22.489 1.00 84.94 238 ILE A N 1
ATOM 1942 C CA . ILE A 1 238 ? 12.647 -8.664 -21.135 1.00 84.94 238 ILE A CA 1
ATOM 1943 C C . ILE A 1 238 ? 11.707 -9.893 -21.162 1.00 84.94 238 ILE A C 1
ATOM 1945 O O . ILE A 1 238 ? 11.104 -10.198 -20.145 1.00 84.94 238 ILE A O 1
ATOM 1949 N N . ASP A 1 239 ? 11.625 -10.605 -22.299 1.00 58.59 239 ASP A N 1
ATOM 1950 C CA . ASP A 1 239 ? 10.804 -11.818 -22.492 1.00 58.59 239 ASP A CA 1
ATOM 1951 C C . ASP A 1 239 ? 11.001 -12.885 -21.397 1.00 58.59 239 ASP A C 1
ATOM 1953 O O . ASP A 1 239 ? 12.168 -13.268 -21.131 1.00 58.59 239 ASP A O 1
#

Mean predicted aligned error: 4.02 Å

Radius of gyration: 21.4 Å; Cα contacts (8 Å, |Δi|>4): 466; chains: 1; bounding box: 56×38×54 Å

Solvent-accessible surface area (backbone atoms only — not comparable to full-atom values): 12760 Å² total; per-residue (Å²): 131,57,72,67,60,53,51,52,50,52,49,47,66,73,66,60,59,81,60,44,83,46,79,49,75,44,63,65,34,33,7,22,42,100,44,84,37,44,19,28,36,32,37,33,47,41,16,42,39,89,82,51,54,80,42,73,23,36,44,50,22,23,9,36,51,31,51,27,48,66,61,46,42,78,79,46,68,69,20,53,18,23,56,86,57,77,57,43,78,86,39,70,54,20,39,42,22,48,71,58,26,22,22,37,36,40,28,39,19,33,40,93,95,34,90,84,33,63,65,25,52,53,52,50,52,51,41,52,52,42,36,54,48,28,60,77,70,47,55,24,74,79,44,61,43,70,53,37,76,71,44,43,43,56,33,74,32,32,24,54,35,22,38,35,41,41,34,35,34,54,89,93,47,74,50,67,32,27,39,32,27,35,66,45,85,41,77,39,76,89,77,71,40,78,42,75,50,76,45,78,73,47,76,41,79,65,85,78,55,36,34,78,40,68,50,76,27,76,92,47,85,68,69,42,58,75,54,97,57,35,64,65,60,50,60,78,72,66,126